Protein AF-A0A077ZVX1-F1 (afdb_monomer_lite)

Sequence (346 aa):
MSKKEQGSKKNIQLDLNNSTVSNGNQQQNANTSNIMPNLSNFSDQKTSPTLNGSQPKTVKNSQDQIQQIYNLKMNVVSPKNNTTRSNSSFKSSATNNLMPTNINTSGIDSPTSLLQAQMIRQTVEREEKLIQNRVQMLQNEERKLMKKIQETRQKAEKMLEIKALNEQEYIERMQQRMKREQELEMEREKFNQLKNQSMQIKQVRTQSLFNQKRNDYLEIKSQREQIRKDSMDIQNLKTQINQEKRDRVQKSLHEARKKIEDIHMQKESERKEFYQFRLEKNTQVIQEKSERIRKMEELENQLLSRLKNSQTAQNEAIEKLKNSFSQTQQKIKDRVQQLQDIKKPH

pLDDT: mean 70.8, std 21.49, range [33.44, 98.38]

Radius of gyration: 95.66 Å; chains: 1; bounding box: 166×85×306 Å

Secondary structure (DSSP, 8-state):
-------------------------------------------------------------HHHHHHHHHHTS-------------------------------------TTHHHHHHHHHHHHHHHHHHHHHHHHHHHHHHHHHHHHHHHHHHHHHHHHHHHHHHHHHHHHHHHHHHHHHHHHHHHHHHHHHHHHHHHHHHHHHHHHHHHHHHHHHHHHHHHHHHHHHHHHHHHHHHHHHHHHHHHHHHHHHHHHHHHHHHHHHHHHHHHHHHHHHHHHHHHHHHHHHHHHHHHHHHHHHHHHHHHHHHHHHHHHHHHHHHHHHHHHHHHHHHHHHHSSSS----

Structure (mmCIF, N/CA/C/O backbone):
data_AF-A0A077ZVX1-F1
#
_entry.id   AF-A0A077ZVX1-F1
#
loop_
_atom_site.group_PDB
_atom_site.id
_atom_site.type_symbol
_atom_site.label_atom_id
_atom_site.label_alt_id
_atom_site.label_comp_id
_atom_site.label_asym_id
_atom_site.label_entity_id
_atom_site.label_seq_id
_atom_site.pdbx_PDB_ins_code
_atom_site.Cartn_x
_atom_site.Cartn_y
_atom_site.Cartn_z
_atom_site.occupancy
_atom_site.B_iso_or_equiv
_atom_site.auth_seq_id
_atom_site.auth_comp_id
_atom_site.auth_asym_id
_atom_site.auth_atom_id
_atom_site.pdbx_PDB_model_num
ATOM 1 N N . MET A 1 1 ? -48.570 -45.722 -24.624 1.00 45.97 1 MET A N 1
ATOM 2 C CA . MET A 1 1 ? -47.998 -47.090 -24.589 1.00 45.97 1 MET A CA 1
ATOM 3 C C . MET A 1 1 ? -46.537 -46.944 -25.006 1.00 45.97 1 MET A C 1
ATOM 5 O O . MET A 1 1 ? -46.330 -46.349 -26.043 1.00 45.97 1 MET A O 1
ATOM 9 N N . SER A 1 2 ? -45.482 -47.285 -24.267 1.00 45.38 2 SER A N 1
ATOM 10 C CA . SER A 1 2 ? -45.274 -48.316 -23.251 1.00 45.38 2 SER A CA 1
ATOM 11 C C . SER A 1 2 ? -44.199 -47.875 -22.235 1.00 45.38 2 SER A C 1
ATOM 13 O O . SER A 1 2 ? -43.341 -47.055 -22.546 1.00 45.38 2 SER A O 1
ATOM 15 N N . LYS A 1 3 ? -44.291 -48.423 -21.019 1.00 56.41 3 LYS A N 1
ATOM 16 C CA . LYS A 1 3 ? -43.393 -48.261 -19.861 1.00 56.41 3 LYS A CA 1
ATOM 17 C C . LYS A 1 3 ? -42.209 -49.244 -19.930 1.00 56.41 3 LYS A C 1
ATOM 19 O O . LYS A 1 3 ? -42.401 -50.334 -20.463 1.00 56.41 3 LYS A O 1
ATOM 24 N N . LYS A 1 4 ? -41.086 -48.910 -19.268 1.00 53.84 4 LYS A N 1
ATOM 25 C CA . LYS A 1 4 ? -40.256 -49.740 -18.339 1.00 53.84 4 LYS A CA 1
ATOM 26 C C . LYS A 1 4 ? -38.867 -49.077 -18.195 1.00 53.84 4 LYS A C 1
ATOM 28 O O . LYS A 1 4 ? -38.231 -48.853 -19.211 1.00 53.84 4 LYS A O 1
ATOM 33 N N . GLU A 1 5 ? -38.422 -48.515 -17.068 1.00 55.06 5 GLU A N 1
ATOM 34 C CA . GLU A 1 5 ? -38.226 -49.006 -15.685 1.00 55.06 5 GLU A CA 1
ATOM 35 C C . GLU A 1 5 ? -36.888 -49.762 -15.477 1.00 55.06 5 GLU A C 1
ATOM 37 O O . GLU A 1 5 ? -36.568 -50.667 -16.241 1.00 55.06 5 GLU A O 1
ATOM 42 N N . GLN A 1 6 ? -36.205 -49.408 -14.367 1.00 49.41 6 GLN A N 1
ATOM 43 C CA . GLN A 1 6 ? -35.069 -50.064 -13.668 1.00 49.41 6 GLN A CA 1
ATOM 44 C C . GLN A 1 6 ? -33.659 -49.770 -14.240 1.00 49.41 6 GLN A C 1
ATOM 46 O O . GLN A 1 6 ? -33.429 -49.917 -15.427 1.00 49.41 6 GLN A O 1
ATOM 51 N N . GLY A 1 7 ? -32.628 -49.316 -13.513 1.00 47.91 7 GLY A N 1
ATOM 52 C CA . GLY A 1 7 ? -32.334 -49.257 -12.078 1.00 47.91 7 GLY A CA 1
ATOM 53 C C . GLY A 1 7 ? -31.060 -50.068 -11.786 1.00 47.91 7 GLY A C 1
ATOM 54 O O . GLY A 1 7 ? -31.130 -51.287 -11.847 1.00 47.91 7 GLY A O 1
ATOM 55 N N . SER A 1 8 ? -29.908 -49.452 -11.461 1.00 52.72 8 SER A N 1
ATOM 56 C CA . SER A 1 8 ? -28.799 -50.183 -10.807 1.00 52.72 8 SER A CA 1
ATOM 57 C C . SER A 1 8 ? -27.724 -49.293 -10.150 1.00 52.72 8 SER A C 1
ATOM 59 O O . SER A 1 8 ? -26.929 -48.640 -10.814 1.00 52.72 8 SER A O 1
ATOM 61 N N . LYS A 1 9 ? -27.752 -49.324 -8.811 1.00 58.72 9 LYS A N 1
ATOM 62 C CA . LYS A 1 9 ? -26.653 -49.492 -7.835 1.00 58.72 9 LYS A CA 1
ATOM 63 C C . LYS A 1 9 ? -25.446 -48.530 -7.813 1.00 58.72 9 LYS A C 1
ATOM 65 O O . LYS A 1 9 ? -24.520 -48.592 -8.610 1.00 58.72 9 LYS A O 1
ATOM 70 N N . LYS A 1 10 ? -25.439 -47.762 -6.714 1.00 51.50 10 LYS A N 1
ATOM 71 C CA . LYS A 1 10 ? -24.295 -47.166 -6.006 1.00 51.50 10 LYS A CA 1
ATOM 72 C C . LYS A 1 10 ? -23.198 -48.204 -5.730 1.00 51.50 10 LYS A C 1
ATOM 74 O O . LYS A 1 10 ? -23.519 -49.293 -5.260 1.00 51.50 10 LYS A O 1
ATOM 79 N N . ASN A 1 11 ? -21.935 -47.806 -5.877 1.00 53.41 11 ASN A N 1
ATOM 80 C CA . ASN A 1 11 ? -20.818 -48.443 -5.186 1.00 53.41 11 ASN A CA 1
ATOM 81 C C . ASN A 1 11 ? -19.995 -47.354 -4.482 1.00 53.41 11 ASN A C 1
ATOM 83 O O . ASN A 1 11 ? -19.431 -46.473 -5.127 1.00 53.41 11 ASN A O 1
ATOM 87 N N . ILE A 1 12 ? -20.035 -47.373 -3.151 1.00 47.91 12 ILE A N 1
ATOM 88 C CA . ILE A 1 12 ? -19.257 -46.530 -2.241 1.00 47.91 12 ILE A CA 1
ATOM 89 C C . ILE A 1 12 ? -18.171 -47.453 -1.704 1.00 47.91 12 ILE A C 1
ATOM 91 O O . ILE A 1 12 ? -18.499 -48.424 -1.027 1.00 47.91 12 ILE A O 1
ATOM 95 N N . GLN A 1 13 ? -16.909 -47.158 -2.002 1.00 54.88 13 GLN A N 1
ATOM 96 C CA . GLN A 1 13 ? -15.777 -47.844 -1.393 1.00 54.88 13 GLN A CA 1
ATOM 97 C C . GLN A 1 13 ? -15.036 -46.841 -0.509 1.00 54.88 13 GLN A C 1
ATOM 99 O O . GLN A 1 13 ? -14.449 -45.872 -0.984 1.00 54.88 13 GLN A O 1
ATOM 104 N N . LEU A 1 14 ? -15.199 -47.047 0.797 1.00 47.88 14 LEU A N 1
ATOM 105 C CA . LEU A 1 14 ? -14.480 -46.391 1.878 1.00 47.88 14 LEU A CA 1
ATOM 106 C C . LEU A 1 14 ? -13.256 -47.252 2.184 1.00 47.88 14 LEU A C 1
ATOM 108 O O . LEU A 1 14 ? -13.424 -48.347 2.716 1.00 47.88 14 LEU A O 1
ATOM 112 N N . ASP A 1 15 ? -12.058 -46.750 1.902 1.00 52.75 15 ASP A N 1
ATOM 113 C CA . ASP A 1 15 ? -10.827 -47.330 2.437 1.00 52.75 15 ASP A CA 1
ATOM 114 C C . ASP A 1 15 ? -10.407 -46.545 3.683 1.00 52.75 15 ASP A C 1
ATOM 116 O O . ASP A 1 15 ? -9.868 -45.439 3.628 1.00 52.75 15 ASP A O 1
ATOM 120 N N . LEU A 1 16 ? -10.714 -47.146 4.832 1.00 51.25 16 LEU A N 1
ATOM 121 C CA . LEU A 1 16 ? -10.135 -46.854 6.135 1.00 51.25 16 LEU A CA 1
ATOM 122 C C . LEU A 1 16 ? -8.926 -47.774 6.314 1.00 51.25 16 LEU A C 1
ATOM 124 O O . LEU A 1 16 ? -9.106 -48.979 6.452 1.00 51.25 16 LEU A O 1
ATOM 128 N N . ASN A 1 17 ? -7.718 -47.215 6.384 1.00 54.50 17 ASN A N 1
ATOM 129 C CA . ASN A 1 17 ? -6.561 -47.918 6.933 1.00 54.50 17 ASN A CA 1
ATOM 130 C C . ASN A 1 17 ? -5.925 -47.091 8.054 1.00 54.50 17 ASN A C 1
ATOM 132 O O . ASN A 1 17 ? -5.208 -46.119 7.831 1.00 54.50 17 ASN A O 1
ATOM 136 N N . ASN A 1 18 ? -6.223 -47.529 9.277 1.00 45.66 18 ASN A N 1
ATOM 137 C CA . ASN A 1 18 ? -5.421 -47.323 10.476 1.00 45.66 18 ASN A CA 1
ATOM 138 C C . ASN A 1 18 ? -4.105 -48.108 10.343 1.00 45.66 18 ASN A C 1
ATOM 140 O O . ASN A 1 18 ? -4.145 -49.275 9.955 1.00 45.66 18 ASN A O 1
ATOM 144 N N . SER A 1 19 ? -2.981 -47.556 10.812 1.00 40.19 19 SER A N 1
ATOM 145 C CA . SER A 1 19 ? -2.325 -48.018 12.055 1.00 40.19 19 SER A CA 1
ATOM 146 C C . SER A 1 19 ? -0.894 -47.478 12.232 1.00 40.19 19 SER A C 1
ATOM 148 O O . SER A 1 19 ? -0.085 -47.468 11.311 1.00 40.19 19 SER A O 1
ATOM 150 N N . THR A 1 20 ? -0.600 -47.176 13.505 1.00 45.72 20 THR A N 1
ATOM 151 C CA . THR A 1 20 ? 0.678 -47.352 14.236 1.00 45.72 20 THR A CA 1
ATOM 152 C C . THR A 1 20 ? 1.880 -46.429 13.984 1.00 45.72 20 THR A C 1
ATOM 154 O O . THR A 1 20 ? 2.755 -46.691 13.171 1.00 45.72 20 THR A O 1
ATOM 157 N N . VAL A 1 21 ? 1.947 -45.383 14.818 1.00 49.34 21 VAL A N 1
ATOM 158 C CA . VAL A 1 21 ? 2.922 -45.174 15.920 1.00 49.34 21 VAL A CA 1
ATOM 159 C C . VAL A 1 21 ? 4.267 -45.921 15.838 1.00 49.34 21 VAL A C 1
ATOM 161 O O . VAL A 1 21 ? 4.308 -47.138 15.987 1.00 49.34 21 VAL A O 1
ATOM 164 N N . SER A 1 22 ? 5.371 -45.160 15.840 1.00 48.34 22 SER A N 1
ATOM 165 C CA . SER A 1 22 ? 6.568 -45.487 16.631 1.00 48.34 22 SER A CA 1
ATOM 166 C C . SER A 1 22 ? 7.352 -44.230 17.026 1.00 48.34 22 SER A C 1
ATOM 168 O O . SER A 1 22 ? 7.588 -43.334 16.220 1.00 48.34 22 SER A O 1
ATOM 170 N N . ASN A 1 23 ? 7.743 -44.229 18.300 1.00 43.25 23 ASN A N 1
ATOM 171 C CA . ASN A 1 23 ? 8.579 -43.291 19.044 1.00 43.25 23 ASN A CA 1
ATOM 172 C C . ASN A 1 23 ? 9.993 -43.091 18.472 1.00 43.25 23 ASN A C 1
ATOM 174 O O . ASN A 1 23 ? 10.579 -44.014 17.912 1.00 43.25 23 ASN A O 1
ATOM 178 N N . GLY A 1 24 ? 10.586 -41.932 18.788 1.00 37.12 24 GLY A N 1
ATOM 179 C CA . GLY A 1 24 ? 12.026 -41.682 18.680 1.00 37.12 24 GLY A CA 1
ATOM 180 C C . GLY A 1 24 ? 12.437 -40.289 19.170 1.00 37.12 24 GLY A C 1
ATOM 181 O O . GLY A 1 24 ? 12.393 -39.330 18.412 1.00 37.12 24 GLY A O 1
ATOM 182 N N . ASN A 1 25 ? 12.813 -40.200 20.448 1.00 41.44 25 ASN A N 1
ATOM 183 C CA . ASN A 1 25 ? 13.348 -39.033 21.167 1.00 41.44 25 ASN A CA 1
ATOM 184 C C . ASN A 1 25 ? 14.644 -38.443 20.574 1.00 41.44 25 ASN A C 1
ATOM 186 O O . ASN A 1 25 ? 15.485 -39.208 20.114 1.00 41.44 25 ASN A O 1
ATOM 190 N N . GLN A 1 26 ? 14.848 -37.130 20.783 1.00 45.47 26 GLN A N 1
ATOM 191 C CA . GLN A 1 26 ? 16.034 -36.434 21.359 1.00 45.47 26 GLN A CA 1
ATOM 192 C C . GLN A 1 26 ? 16.090 -34.991 20.802 1.00 45.47 26 GLN A C 1
ATOM 194 O O . GLN A 1 26 ? 16.158 -34.802 19.599 1.00 45.47 26 GLN A O 1
ATOM 199 N N . GLN A 1 27 ? 15.794 -33.939 21.575 1.00 43.00 27 GLN A N 1
ATOM 200 C CA . GLN A 1 27 ? 16.537 -33.282 22.671 1.00 43.00 27 GLN A CA 1
ATOM 201 C C . GLN A 1 27 ? 17.298 -32.015 22.213 1.00 43.00 27 GLN A C 1
ATOM 203 O O . GLN A 1 27 ? 18.164 -32.099 21.355 1.00 43.00 27 GLN A O 1
ATOM 208 N N . GLN A 1 28 ? 17.021 -30.909 22.934 1.00 41.44 28 GLN A N 1
ATOM 209 C CA . GLN A 1 28 ? 17.853 -29.702 23.168 1.00 41.44 28 GLN A CA 1
ATOM 210 C C . GLN A 1 28 ? 17.950 -28.699 21.991 1.00 41.44 28 GLN A C 1
ATOM 212 O O . GLN A 1 28 ? 18.020 -29.101 20.844 1.00 41.44 28 GLN A O 1
ATOM 217 N N . ASN A 1 29 ? 17.957 -27.366 22.129 1.00 41.16 29 ASN A N 1
ATOM 218 C CA . ASN A 1 29 ? 18.127 -26.418 23.241 1.00 41.16 29 ASN A CA 1
ATOM 219 C C . ASN A 1 29 ? 17.602 -25.039 22.743 1.00 41.16 29 ASN A C 1
ATOM 221 O O . ASN A 1 29 ? 17.830 -24.688 21.592 1.00 41.16 29 ASN A O 1
ATOM 225 N N . ALA A 1 30 ? 16.759 -24.325 23.496 1.00 40.50 30 ALA A N 1
ATOM 226 C CA . ALA A 1 30 ? 17.098 -23.186 24.369 1.00 40.50 30 ALA A CA 1
ATOM 227 C C . ALA A 1 30 ? 16.765 -21.785 23.793 1.00 40.50 30 ALA A C 1
ATOM 229 O O . ALA A 1 30 ? 17.316 -21.348 22.792 1.00 40.50 30 ALA A O 1
ATOM 230 N N . ASN A 1 31 ? 15.911 -21.083 24.551 1.00 42.78 31 ASN A N 1
ATOM 231 C CA . ASN A 1 31 ? 15.961 -19.661 24.913 1.00 42.78 31 ASN A CA 1
ATOM 232 C C . ASN A 1 31 ? 16.044 -18.579 23.819 1.00 42.78 31 ASN A C 1
ATOM 234 O O . ASN A 1 31 ? 17.094 -18.331 23.241 1.00 42.78 31 ASN A O 1
ATOM 238 N N . THR A 1 32 ? 15.022 -17.718 23.766 1.00 44.94 32 THR A N 1
ATOM 239 C CA . THR A 1 32 ? 15.177 -16.348 24.295 1.00 44.94 32 THR A CA 1
ATOM 240 C C . THR A 1 32 ? 13.833 -15.672 24.568 1.00 44.94 32 THR A C 1
ATOM 242 O O . THR A 1 32 ? 12.813 -15.913 23.932 1.00 44.94 32 THR A O 1
ATOM 245 N N . SER A 1 33 ? 13.884 -14.881 25.628 1.00 44.94 33 SER A N 1
ATOM 246 C CA . SER A 1 33 ? 12.847 -14.316 26.475 1.00 44.94 33 SER A CA 1
ATOM 247 C C . SER A 1 33 ? 12.093 -13.118 25.902 1.00 44.94 33 SER A C 1
ATOM 249 O O . SER A 1 33 ? 12.679 -12.203 25.327 1.00 44.94 33 SER A O 1
ATOM 251 N N . ASN A 1 34 ? 10.807 -13.079 26.253 1.00 49.88 34 ASN A N 1
ATOM 252 C CA . ASN A 1 34 ? 10.015 -11.876 26.501 1.00 49.88 34 ASN A CA 1
ATOM 253 C C . ASN A 1 34 ? 10.798 -10.816 27.289 1.00 49.88 34 ASN A C 1
ATOM 255 O O . ASN A 1 34 ? 11.175 -11.095 28.425 1.00 49.88 34 ASN A O 1
ATOM 259 N N . ILE A 1 35 ? 10.907 -9.593 26.764 1.00 45.47 35 ILE A N 1
ATOM 260 C CA . ILE A 1 35 ? 11.018 -8.369 27.573 1.00 45.47 35 ILE A CA 1
ATOM 261 C C . ILE A 1 35 ? 10.239 -7.253 26.862 1.00 45.47 35 ILE A C 1
ATOM 263 O O . ILE A 1 35 ? 10.686 -6.696 25.863 1.00 45.47 35 ILE A O 1
ATOM 267 N N . MET A 1 36 ? 9.059 -6.927 27.395 1.00 47.31 36 MET A N 1
ATOM 268 C CA . MET A 1 36 ? 8.507 -5.573 27.303 1.00 47.31 36 MET A CA 1
ATOM 269 C C . MET A 1 36 ? 9.277 -4.662 28.263 1.00 47.31 36 MET A C 1
ATOM 271 O O . MET A 1 36 ? 9.628 -5.105 29.358 1.00 47.31 36 MET A O 1
ATOM 275 N N . PRO A 1 37 ? 9.380 -3.366 27.944 1.00 58.06 37 PRO A N 1
ATOM 276 C CA . PRO A 1 37 ? 9.208 -2.373 28.989 1.00 58.06 37 PRO A CA 1
ATOM 277 C C . PRO A 1 37 ? 8.150 -1.331 28.629 1.00 58.06 37 PRO A C 1
ATOM 279 O O . PRO A 1 37 ? 8.025 -0.850 27.503 1.00 58.06 37 PRO A O 1
ATOM 282 N N . ASN A 1 38 ? 7.388 -1.017 29.666 1.00 47.31 38 ASN A N 1
ATOM 283 C CA . ASN A 1 38 ? 6.418 0.053 29.780 1.00 47.31 38 ASN A CA 1
ATOM 284 C C . ASN A 1 38 ? 7.084 1.265 30.472 1.00 47.31 38 ASN A C 1
ATOM 286 O O . ASN A 1 38 ? 8.057 1.090 31.201 1.00 47.31 38 ASN A O 1
ATOM 290 N N . LEU A 1 39 ? 6.445 2.431 30.320 1.00 40.16 39 LEU A N 1
ATOM 291 C CA . LEU A 1 39 ? 6.492 3.641 31.160 1.00 40.16 39 LEU A CA 1
ATOM 292 C C . LEU A 1 39 ? 7.608 4.698 30.976 1.00 40.16 39 LEU A C 1
ATOM 294 O O . LEU A 1 39 ? 8.702 4.618 31.514 1.00 40.16 39 LEU A O 1
ATOM 298 N N . SER A 1 40 ? 7.162 5.783 30.326 1.00 48.97 40 SER A N 1
ATOM 299 C CA . SER A 1 40 ? 7.018 7.161 30.846 1.00 48.97 40 SER A CA 1
ATOM 300 C C . SER A 1 40 ? 8.225 8.057 31.153 1.00 48.97 40 SER A C 1
ATOM 302 O O . SER A 1 40 ? 9.083 7.731 31.962 1.00 48.97 40 SER A O 1
ATOM 304 N N . ASN A 1 41 ? 8.050 9.295 30.665 1.00 43.06 41 ASN A N 1
ATOM 305 C CA . ASN A 1 41 ? 8.564 10.585 31.133 1.00 43.06 41 ASN A CA 1
ATOM 306 C C . ASN A 1 41 ? 10.056 10.862 30.944 1.00 43.06 41 ASN A C 1
ATOM 308 O O . ASN A 1 41 ? 10.862 10.391 31.727 1.00 43.06 41 ASN A O 1
ATOM 312 N N . PHE A 1 42 ? 10.383 11.777 30.021 1.00 44.12 42 PHE A N 1
ATOM 313 C CA . PHE A 1 42 ? 11.223 12.939 30.339 1.00 44.12 42 PHE A CA 1
ATOM 314 C C . PHE A 1 42 ? 11.035 14.072 29.302 1.00 44.12 42 PHE A C 1
ATOM 316 O O . PHE A 1 42 ? 11.101 13.861 28.095 1.00 44.12 42 PHE A O 1
ATOM 323 N N . SER A 1 43 ? 10.707 15.235 29.865 1.00 41.47 43 SER A N 1
ATOM 324 C CA . SER A 1 43 ? 10.726 16.645 29.440 1.00 41.47 43 SER A CA 1
ATOM 325 C C . SER A 1 43 ? 11.207 17.100 28.050 1.00 41.47 43 SER A C 1
ATOM 327 O O . SER A 1 43 ? 12.257 16.699 27.561 1.00 41.47 43 SER A O 1
ATOM 329 N N . ASP A 1 44 ? 10.487 18.116 27.561 1.00 43.69 44 ASP A N 1
ATOM 330 C CA . ASP A 1 44 ? 10.972 19.377 26.980 1.00 43.69 44 ASP A CA 1
ATOM 331 C C . ASP A 1 44 ? 12.279 19.368 26.176 1.00 43.69 44 ASP A C 1
ATOM 333 O O . ASP A 1 44 ? 13.372 19.447 26.731 1.00 43.69 44 ASP A O 1
ATOM 337 N N . GLN A 1 45 ? 12.145 19.526 24.858 1.00 43.50 45 GLN A N 1
ATOM 338 C CA . GLN A 1 45 ? 12.778 20.654 24.176 1.00 43.50 45 GLN A CA 1
ATOM 339 C C . GLN A 1 45 ? 12.078 20.956 22.847 1.00 43.50 45 GLN A C 1
ATOM 341 O O . GLN A 1 45 ? 12.016 20.150 21.922 1.00 43.50 45 GLN A O 1
ATOM 346 N N . LYS A 1 46 ? 11.532 22.171 22.788 1.00 48.53 46 LYS A N 1
ATOM 347 C CA . LYS A 1 46 ? 11.098 22.858 21.577 1.00 48.53 46 LYS A CA 1
ATOM 348 C C . LYS A 1 46 ? 12.297 23.055 20.649 1.00 48.53 46 LYS A C 1
ATOM 350 O O . LYS A 1 46 ? 13.128 23.905 20.942 1.00 48.53 46 LYS A O 1
ATOM 355 N N . THR A 1 47 ? 12.303 22.403 19.494 1.00 45.28 47 THR A N 1
ATOM 356 C CA . THR A 1 47 ? 12.892 22.951 18.263 1.00 45.28 47 THR A CA 1
ATOM 357 C C . THR A 1 47 ? 12.127 22.416 17.056 1.00 45.28 47 THR A C 1
ATOM 359 O O . THR A 1 47 ? 12.294 21.289 16.602 1.00 45.28 47 THR A O 1
ATOM 362 N N . SER A 1 48 ? 11.247 23.260 16.529 1.00 46.97 48 SER A N 1
ATOM 363 C CA . SER A 1 48 ? 10.701 23.121 15.183 1.00 46.97 48 SER A CA 1
ATOM 364 C C . SER A 1 48 ? 11.844 23.241 14.167 1.00 46.97 48 SER A C 1
ATOM 366 O O . SER A 1 48 ? 12.688 24.129 14.304 1.00 46.97 48 SER A O 1
ATOM 368 N N . PRO A 1 49 ? 11.820 22.447 13.088 1.00 47.84 49 PRO A N 1
ATOM 369 C CA . PRO A 1 49 ? 11.643 23.109 11.806 1.00 47.84 49 PRO A CA 1
ATOM 370 C C . PRO A 1 49 ? 10.532 22.456 10.989 1.00 47.84 49 PRO A C 1
ATOM 372 O O . PRO A 1 49 ? 10.492 21.255 10.730 1.00 47.84 49 PRO A O 1
ATOM 375 N N . THR A 1 50 ? 9.618 23.320 10.577 1.00 40.78 50 THR A N 1
ATOM 376 C CA . THR A 1 50 ? 8.518 23.095 9.655 1.00 40.78 50 THR A CA 1
ATOM 377 C C . THR A 1 50 ? 9.049 22.570 8.317 1.00 40.78 50 THR A C 1
ATOM 379 O O . THR A 1 50 ? 9.581 23.327 7.509 1.00 40.78 50 THR A O 1
ATOM 382 N N . LEU A 1 51 ? 8.887 21.271 8.065 1.00 43.38 51 LEU A N 1
ATOM 383 C CA . LEU A 1 51 ? 9.060 20.660 6.747 1.00 43.38 51 LEU A CA 1
ATOM 384 C C . LEU A 1 51 ? 7.796 20.942 5.926 1.00 43.38 51 LEU A C 1
ATOM 386 O O . LEU A 1 51 ? 6.834 20.180 5.931 1.00 43.38 51 LEU A O 1
ATOM 390 N N . ASN A 1 52 ? 7.802 22.098 5.264 1.00 39.66 52 ASN A N 1
ATOM 391 C CA . ASN A 1 52 ? 6.782 22.528 4.319 1.00 39.66 52 ASN A CA 1
ATOM 392 C C . ASN A 1 52 ? 7.381 22.550 2.906 1.00 39.66 52 ASN A C 1
ATOM 394 O O . ASN A 1 52 ? 8.370 23.234 2.659 1.00 39.66 52 ASN A O 1
ATOM 398 N N . GLY A 1 53 ? 6.725 21.858 1.972 1.00 37.00 53 GLY A N 1
ATOM 399 C CA . GLY A 1 53 ? 6.745 22.237 0.558 1.00 37.00 53 GLY A CA 1
ATOM 400 C C . GLY A 1 53 ? 7.717 21.500 -0.364 1.00 37.00 53 GLY A C 1
ATOM 401 O O . GLY A 1 53 ? 8.512 22.136 -1.051 1.00 37.00 53 GLY A O 1
ATOM 402 N N . SER A 1 54 ? 7.588 20.179 -0.506 1.00 39.00 54 SER A N 1
ATOM 403 C CA . SER A 1 54 ? 8.032 19.513 -1.740 1.00 39.00 54 SER A CA 1
ATOM 404 C C . SER A 1 54 ? 7.029 19.810 -2.859 1.00 39.00 54 SER A C 1
ATOM 406 O O . SER A 1 54 ? 6.051 19.096 -3.061 1.00 39.00 54 SER A O 1
ATOM 408 N N . GLN A 1 55 ? 7.266 20.924 -3.549 1.00 45.53 55 GLN A N 1
ATOM 409 C CA . GLN A 1 55 ? 6.617 21.294 -4.804 1.00 45.53 55 GLN A CA 1
ATOM 410 C C . GLN A 1 55 ? 6.810 20.182 -5.857 1.00 45.53 55 GLN A C 1
ATOM 412 O O . GLN A 1 55 ? 7.906 19.617 -5.952 1.00 45.53 55 GLN A O 1
ATOM 417 N N . PRO A 1 56 ? 5.797 19.878 -6.686 1.00 45.09 56 PRO A N 1
ATOM 418 C CA . PRO A 1 56 ? 5.975 19.000 -7.831 1.00 45.09 56 PRO A CA 1
ATOM 419 C C . PRO A 1 56 ? 6.940 19.667 -8.815 1.00 45.09 56 PRO A C 1
ATOM 421 O O . PRO A 1 56 ? 6.702 20.781 -9.286 1.00 45.09 56 PRO A O 1
ATOM 424 N N . LYS A 1 57 ? 8.041 18.980 -9.141 1.00 43.97 57 LYS A N 1
ATOM 425 C CA . LYS A 1 57 ? 8.881 19.348 -10.282 1.00 43.97 57 LYS A CA 1
ATOM 426 C C . LYS A 1 57 ? 8.008 19.272 -11.528 1.00 43.97 57 LYS A C 1
ATOM 428 O O . LYS A 1 57 ? 7.682 18.194 -12.016 1.00 43.97 57 LYS A O 1
ATOM 433 N N . THR A 1 58 ? 7.607 20.440 -12.007 1.00 42.97 58 THR A N 1
ATOM 434 C CA . THR A 1 58 ? 7.042 20.625 -13.332 1.00 42.97 58 THR A CA 1
ATOM 435 C C . THR A 1 58 ? 8.046 20.084 -14.342 1.00 42.97 58 THR A C 1
ATOM 437 O O . THR A 1 58 ? 9.202 20.506 -14.396 1.00 42.97 58 THR A O 1
ATOM 440 N N . VAL A 1 59 ? 7.599 19.096 -15.113 1.00 50.50 59 VAL A N 1
ATOM 441 C CA . VAL A 1 59 ? 8.277 18.594 -16.305 1.00 50.50 59 VAL A CA 1
ATOM 442 C C . VAL A 1 59 ? 8.286 19.744 -17.309 1.00 50.50 59 VAL A C 1
ATOM 444 O O . VAL A 1 59 ? 7.352 19.924 -18.085 1.00 50.50 59 VAL A O 1
ATOM 447 N N . LYS A 1 60 ? 9.312 20.594 -17.231 1.00 47.53 60 LYS A N 1
ATOM 448 C CA . LYS A 1 60 ? 9.591 21.590 -18.257 1.00 47.53 60 LYS A CA 1
ATOM 449 C C . LYS A 1 60 ? 10.226 20.881 -19.449 1.00 47.53 60 LYS A C 1
ATOM 451 O O . LYS A 1 60 ? 11.353 20.406 -19.373 1.00 47.53 60 LYS A O 1
ATOM 456 N N . ASN A 1 61 ? 9.443 20.839 -20.521 1.00 47.91 61 ASN A N 1
ATOM 457 C CA . ASN A 1 61 ? 9.860 20.961 -21.911 1.00 47.91 61 ASN A CA 1
ATOM 458 C C . ASN A 1 61 ? 11.032 20.095 -22.383 1.00 47.91 61 ASN A C 1
ATOM 460 O O . ASN A 1 61 ? 12.141 20.560 -22.629 1.00 47.91 61 ASN A O 1
ATOM 464 N N . SER A 1 62 ? 10.694 18.866 -22.757 1.00 47.84 62 SER A N 1
ATOM 465 C CA . SER A 1 62 ? 11.408 18.096 -23.780 1.00 47.84 62 SER A CA 1
ATOM 466 C C . SER A 1 62 ? 11.373 18.740 -25.184 1.00 47.84 62 SER A C 1
ATOM 468 O O . SER A 1 62 ? 12.005 18.221 -26.100 1.00 47.84 62 SER A O 1
ATOM 470 N N . GLN A 1 63 ? 10.714 19.894 -25.373 1.00 53.12 63 GLN A N 1
ATOM 471 C CA . GLN A 1 63 ? 10.844 20.706 -26.593 1.00 53.12 63 GLN A CA 1
ATOM 472 C C . GLN A 1 63 ? 12.111 21.579 -26.627 1.00 53.12 63 GLN A C 1
ATOM 474 O O . GLN A 1 63 ? 12.616 21.839 -27.720 1.00 53.12 63 GLN A O 1
ATOM 479 N N . ASP A 1 64 ? 12.698 21.944 -25.480 1.00 50.25 64 ASP A N 1
ATOM 480 C CA . ASP A 1 64 ? 13.910 22.784 -25.463 1.00 50.25 64 ASP A CA 1
ATOM 481 C C . ASP A 1 64 ? 15.188 21.979 -25.765 1.00 50.25 64 ASP A C 1
ATOM 483 O O . ASP A 1 64 ? 16.160 22.517 -26.296 1.00 50.25 64 ASP A O 1
ATOM 487 N N . GLN A 1 65 ? 15.179 20.657 -25.547 1.00 51.28 65 GLN A N 1
ATOM 488 C CA . GLN A 1 65 ? 16.282 19.781 -25.974 1.00 51.28 65 GLN A CA 1
ATOM 489 C C . GLN A 1 65 ? 16.257 19.468 -27.478 1.00 51.28 65 GLN A C 1
ATOM 491 O O . GLN A 1 65 ? 17.310 19.238 -28.072 1.00 51.28 65 GLN A O 1
ATOM 496 N N . ILE A 1 66 ? 15.093 19.531 -28.134 1.00 51.03 66 ILE A N 1
ATOM 497 C CA . ILE A 1 66 ? 15.006 19.332 -29.590 1.00 51.03 66 ILE A CA 1
ATOM 498 C C . ILE A 1 66 ? 15.506 20.578 -30.342 1.00 51.03 66 ILE A C 1
ATOM 500 O O . ILE A 1 66 ? 16.153 20.440 -31.381 1.00 51.03 66 ILE A O 1
ATOM 504 N N . GLN A 1 67 ? 15.336 21.785 -29.786 1.00 49.53 67 GLN A N 1
ATOM 505 C CA . GLN A 1 67 ? 15.951 22.991 -30.359 1.00 49.53 67 GLN A CA 1
ATOM 506 C C . GLN A 1 67 ? 17.472 23.063 -30.134 1.00 49.53 67 GLN A C 1
ATOM 508 O O . GLN A 1 67 ? 18.187 23.613 -30.971 1.00 49.53 67 GLN A O 1
ATOM 513 N N . GLN A 1 68 ? 18.010 22.438 -29.080 1.00 49.91 68 GLN A N 1
ATOM 514 C CA . GLN A 1 68 ? 19.466 22.337 -28.900 1.00 49.91 68 GLN A CA 1
ATOM 515 C C . GLN A 1 68 ? 20.124 21.344 -29.873 1.00 49.91 68 GLN A C 1
ATOM 517 O O . GLN A 1 68 ? 21.245 21.588 -30.317 1.00 49.91 68 GLN A O 1
ATOM 522 N N . ILE A 1 69 ? 19.422 20.290 -30.307 1.00 49.34 69 ILE A N 1
ATOM 523 C CA . ILE A 1 69 ? 19.927 19.388 -31.361 1.00 49.34 69 ILE A CA 1
ATOM 524 C C . ILE A 1 69 ? 19.893 20.064 -32.742 1.00 49.34 69 ILE A C 1
ATOM 526 O O . ILE A 1 69 ? 20.792 19.837 -33.554 1.00 49.34 69 ILE A O 1
ATOM 530 N N . TYR A 1 70 ? 18.924 20.949 -33.002 1.00 46.25 70 TYR A N 1
ATOM 531 C CA . TYR A 1 70 ? 18.891 21.714 -34.255 1.00 46.25 70 TYR A CA 1
ATOM 532 C C . TYR A 1 70 ? 19.943 22.837 -34.316 1.00 46.25 70 TYR A C 1
ATOM 534 O O . TYR A 1 70 ? 20.405 23.171 -35.406 1.00 46.25 70 TYR A O 1
ATOM 542 N N . ASN A 1 71 ? 20.414 23.340 -33.169 1.00 47.78 71 ASN A N 1
ATOM 543 C CA . ASN A 1 71 ? 21.477 24.351 -33.113 1.00 47.78 71 ASN A CA 1
ATOM 544 C C . ASN A 1 71 ? 22.909 23.776 -33.087 1.00 47.78 71 ASN A C 1
ATOM 546 O O . ASN A 1 71 ? 23.859 24.524 -33.308 1.00 47.78 71 ASN A O 1
ATOM 550 N N . LEU A 1 72 ? 23.096 22.459 -32.913 1.00 45.53 72 LEU A N 1
ATOM 551 C CA . LEU A 1 72 ? 24.420 21.816 -33.013 1.00 45.53 72 LEU A CA 1
ATOM 552 C C . LEU A 1 72 ? 24.794 21.326 -34.426 1.00 45.53 72 LEU A C 1
ATOM 554 O O . LEU A 1 72 ? 25.906 20.839 -34.624 1.00 45.53 72 LEU A O 1
ATOM 558 N N . LYS A 1 73 ? 23.919 21.487 -35.429 1.00 46.25 73 LYS A N 1
ATOM 559 C CA . LYS A 1 73 ? 24.176 21.067 -36.824 1.00 46.25 73 LYS A CA 1
ATOM 560 C C . LYS A 1 73 ? 24.493 22.199 -37.810 1.00 46.25 73 LYS A C 1
ATOM 562 O O . LYS A 1 73 ? 24.548 21.947 -39.008 1.00 46.25 73 LYS A O 1
ATOM 567 N N . MET A 1 74 ? 24.764 23.412 -37.321 1.00 47.41 74 MET A N 1
ATOM 568 C CA . MET A 1 74 ? 25.193 24.552 -38.152 1.00 47.41 74 MET A CA 1
ATOM 569 C C . MET A 1 74 ? 26.553 25.149 -37.755 1.00 47.41 74 MET A C 1
ATOM 571 O O . MET A 1 74 ? 26.882 26.256 -38.163 1.00 47.41 74 MET A O 1
ATOM 575 N N . ASN A 1 75 ? 27.396 24.396 -37.042 1.00 46.59 75 ASN A N 1
ATOM 576 C CA . ASN A 1 75 ? 28.828 24.699 -36.940 1.00 46.59 75 ASN A CA 1
ATOM 577 C C . ASN A 1 75 ? 29.614 23.873 -37.967 1.00 46.59 75 ASN A C 1
ATOM 579 O O . ASN A 1 75 ? 30.402 22.989 -37.635 1.00 46.59 75 ASN A O 1
ATOM 583 N N . VAL A 1 76 ? 29.387 24.178 -39.247 1.00 45.91 76 VAL A N 1
ATOM 584 C CA . VAL A 1 76 ? 30.348 23.849 -40.303 1.00 45.91 76 VAL A CA 1
ATOM 585 C C . VAL A 1 76 ? 31.487 24.851 -40.169 1.00 45.91 76 VAL A C 1
ATOM 587 O O . VAL A 1 76 ? 31.426 25.982 -40.651 1.00 45.91 76 VAL A O 1
ATOM 590 N N . VAL A 1 77 ? 32.521 24.420 -39.452 1.00 46.03 77 VAL A N 1
ATOM 591 C CA . VAL A 1 77 ? 33.847 25.031 -39.448 1.00 46.03 77 VAL A CA 1
ATOM 592 C C . VAL A 1 77 ? 34.264 25.248 -40.899 1.00 46.03 77 VAL A C 1
ATOM 594 O O . VAL A 1 77 ? 34.493 24.302 -41.648 1.00 46.03 77 VAL A O 1
ATOM 597 N N . SER A 1 78 ? 34.320 26.513 -41.300 1.00 44.00 78 SER A N 1
ATOM 598 C CA . SER A 1 78 ? 34.917 26.939 -42.558 1.00 44.00 78 SER A CA 1
ATOM 599 C C . SER A 1 78 ? 36.439 26.862 -42.423 1.00 44.00 78 SER A C 1
ATOM 601 O O . SER A 1 78 ? 36.993 27.617 -41.620 1.00 44.00 78 SER A O 1
ATOM 603 N N . PRO A 1 79 ? 37.159 26.040 -43.205 1.00 47.81 79 PRO A N 1
ATOM 604 C CA . PRO A 1 79 ? 38.587 26.229 -43.367 1.00 47.81 79 PRO A CA 1
ATOM 605 C C . PRO A 1 79 ? 38.797 27.383 -44.356 1.00 47.81 79 PRO A C 1
ATOM 607 O O . PRO A 1 79 ? 38.841 27.197 -45.570 1.00 47.81 79 PRO A O 1
ATOM 610 N N . LYS A 1 80 ? 38.918 28.609 -43.837 1.00 46.62 80 LYS A N 1
ATOM 611 C CA . LYS A 1 80 ? 39.627 29.674 -44.551 1.00 46.62 80 LYS A CA 1
ATOM 612 C C . LYS A 1 80 ? 41.111 29.418 -44.340 1.00 46.62 80 LYS A C 1
ATOM 614 O O . LYS A 1 80 ? 41.594 29.654 -43.242 1.00 46.62 80 LYS A O 1
ATOM 619 N N . ASN A 1 81 ? 41.788 28.893 -45.359 1.00 40.03 81 ASN A N 1
ATOM 620 C CA . ASN A 1 81 ? 43.150 29.280 -45.718 1.00 40.03 81 ASN A CA 1
ATOM 621 C C . ASN A 1 81 ? 43.567 28.654 -47.058 1.00 40.03 81 ASN A C 1
ATOM 623 O O . ASN A 1 81 ? 43.541 27.441 -47.236 1.00 40.03 81 ASN A O 1
ATOM 627 N N . ASN A 1 82 ? 44.056 29.545 -47.921 1.00 36.78 82 ASN A N 1
ATOM 628 C CA . ASN A 1 82 ? 45.123 29.347 -48.897 1.00 36.78 82 ASN A CA 1
ATOM 629 C C . ASN A 1 82 ? 44.811 28.738 -50.283 1.00 36.78 82 ASN A C 1
ATOM 631 O O . ASN A 1 82 ? 44.636 27.541 -50.477 1.00 36.78 82 ASN A O 1
ATOM 635 N N . THR A 1 83 ? 44.971 29.636 -51.267 1.00 43.69 83 THR A N 1
ATOM 636 C CA . THR A 1 83 ? 45.591 29.395 -52.582 1.00 43.69 83 THR A CA 1
ATOM 637 C C . THR A 1 83 ? 44.685 28.951 -53.732 1.00 43.69 83 THR A C 1
ATOM 639 O O . THR A 1 83 ? 44.959 27.975 -54.421 1.00 43.69 83 THR A O 1
ATOM 642 N N . THR A 1 84 ? 43.697 29.775 -54.082 1.00 42.50 84 THR A N 1
ATOM 643 C CA . THR A 1 84 ? 43.293 29.923 -55.492 1.00 42.50 84 THR A CA 1
ATOM 644 C C . THR A 1 84 ? 44.163 30.986 -56.152 1.00 42.50 84 THR A C 1
ATOM 646 O O . THR A 1 84 ? 43.820 32.165 -56.210 1.00 42.50 84 THR A O 1
ATOM 649 N N . ARG A 1 85 ? 45.330 30.543 -56.632 1.00 40.22 85 ARG A N 1
ATOM 650 C CA . ARG A 1 85 ? 46.119 31.241 -57.649 1.00 40.22 85 ARG A CA 1
ATOM 651 C C . ARG A 1 85 ? 45.249 31.330 -58.906 1.00 40.22 85 ARG A C 1
ATOM 653 O O . ARG A 1 85 ? 44.950 30.318 -59.535 1.00 40.22 85 ARG A O 1
ATOM 660 N N . SER A 1 86 ? 44.822 32.537 -59.240 1.00 43.41 86 SER A N 1
ATOM 661 C CA . SER A 1 86 ? 44.273 32.894 -60.539 1.00 43.41 86 SER A CA 1
ATOM 662 C C . SER A 1 86 ? 45.352 32.673 -61.601 1.00 43.41 86 SER A C 1
ATOM 664 O O . SER A 1 86 ? 46.290 33.455 -61.746 1.00 43.41 86 SER A O 1
ATOM 666 N N . ASN A 1 87 ? 45.229 31.562 -62.327 1.00 46.47 87 ASN A N 1
ATOM 667 C CA . ASN A 1 87 ? 45.978 31.324 -63.550 1.00 46.47 87 ASN A CA 1
ATOM 668 C C . ASN A 1 87 ? 45.542 32.350 -64.600 1.00 46.47 87 ASN A C 1
ATOM 670 O O . ASN A 1 87 ? 44.444 32.287 -65.147 1.00 46.47 87 ASN A O 1
ATOM 674 N N . SER A 1 88 ? 46.431 33.313 -64.821 1.00 45.09 88 SER A N 1
ATOM 675 C CA . SER A 1 88 ? 46.807 33.880 -66.114 1.00 45.09 88 SER A CA 1
ATOM 676 C C . SER A 1 88 ? 45.959 33.445 -67.315 1.00 45.09 88 SER A C 1
ATOM 678 O O . SER A 1 88 ? 46.154 32.362 -67.873 1.00 45.09 88 SER A O 1
ATOM 680 N N . SER A 1 89 ? 45.127 34.364 -67.804 1.00 44.97 89 SER A N 1
ATOM 681 C CA . SER A 1 89 ? 44.711 34.395 -69.203 1.00 44.97 89 SER A CA 1
ATOM 682 C C . SER A 1 89 ? 45.916 34.788 -70.067 1.00 44.97 89 SER A C 1
ATOM 684 O O . SER A 1 89 ? 46.080 35.946 -70.454 1.00 44.97 89 SER A O 1
ATOM 686 N N . PHE A 1 90 ? 46.795 33.832 -70.350 1.00 45.62 90 PHE A N 1
ATOM 687 C CA . PHE A 1 90 ? 47.707 33.966 -71.477 1.00 45.62 90 PHE A CA 1
ATOM 688 C C . PHE A 1 90 ? 46.918 33.620 -72.740 1.00 45.62 90 PHE A C 1
ATOM 690 O O . PHE A 1 90 ? 46.578 32.466 -72.989 1.00 45.62 90 PHE A O 1
ATOM 697 N N . LYS A 1 91 ? 46.601 34.662 -73.515 1.00 44.56 91 LYS A N 1
ATOM 698 C CA . LYS A 1 91 ? 46.293 34.566 -74.941 1.00 44.56 91 LYS A CA 1
ATOM 699 C C . LYS A 1 91 ? 47.451 33.824 -75.611 1.00 44.56 91 LYS A C 1
ATOM 701 O O . LYS A 1 91 ? 48.488 34.420 -75.883 1.00 44.56 91 LYS A O 1
ATOM 706 N N . SER A 1 92 ? 47.292 32.527 -75.847 1.00 45.81 92 SER A N 1
ATOM 707 C CA . SER A 1 92 ? 48.144 31.793 -76.771 1.00 45.81 92 SER A CA 1
ATOM 708 C C . SER A 1 92 ? 47.668 32.098 -78.183 1.00 45.81 92 SER A C 1
ATOM 710 O O . SER A 1 92 ? 46.559 31.742 -78.580 1.00 45.81 92 SER A O 1
ATOM 712 N N . SER A 1 93 ? 48.525 32.817 -78.888 1.00 42.25 93 SER A N 1
ATOM 713 C CA . SER A 1 93 ? 48.549 33.056 -80.318 1.00 42.25 93 SER A CA 1
ATOM 714 C C . SER A 1 93 ? 47.996 31.879 -81.119 1.00 42.25 93 SER A C 1
ATOM 716 O O . SER A 1 93 ? 48.493 30.758 -81.028 1.00 42.25 93 SER A O 1
ATOM 718 N N . ALA A 1 94 ? 47.002 32.161 -81.955 1.00 41.62 94 ALA A N 1
ATOM 719 C CA . ALA A 1 94 ? 46.694 31.341 -83.110 1.00 41.62 94 ALA A CA 1
ATOM 720 C C . ALA A 1 94 ? 47.887 31.416 -84.076 1.00 41.62 94 ALA A C 1
ATOM 722 O O . ALA A 1 94 ? 47.952 32.282 -84.945 1.00 41.62 94 ALA A O 1
ATOM 723 N N . THR A 1 95 ? 48.870 30.536 -83.900 1.00 45.78 95 THR A N 1
ATOM 724 C CA . THR A 1 95 ? 49.796 30.188 -84.975 1.00 45.78 95 THR A CA 1
ATOM 725 C C . THR A 1 95 ? 49.111 29.132 -85.824 1.00 45.78 95 THR A C 1
ATOM 727 O O . THR A 1 95 ? 49.078 27.953 -85.472 1.00 45.78 95 THR A O 1
ATOM 730 N N . ASN A 1 96 ? 48.548 29.590 -86.938 1.00 48.47 96 ASN A N 1
ATOM 731 C CA . ASN A 1 96 ? 48.267 28.774 -88.108 1.00 48.47 96 ASN A CA 1
ATOM 732 C C . ASN A 1 96 ? 49.581 28.144 -88.593 1.00 48.47 96 ASN A C 1
ATOM 734 O O . ASN A 1 96 ? 50.249 28.700 -89.459 1.00 48.47 96 ASN A O 1
ATOM 738 N N . ASN A 1 97 ? 49.965 26.994 -88.040 1.00 41.84 97 ASN A N 1
ATOM 739 C CA . ASN A 1 97 ? 50.925 26.121 -88.700 1.00 41.84 97 ASN A CA 1
ATOM 740 C C . ASN A 1 97 ? 50.135 25.181 -89.601 1.00 41.84 97 ASN A C 1
ATOM 742 O O . ASN A 1 97 ? 49.649 24.132 -89.179 1.00 41.84 97 ASN A O 1
ATOM 746 N N . LEU A 1 98 ? 49.993 25.629 -90.850 1.00 39.81 98 LEU A N 1
ATOM 747 C CA . LEU A 1 98 ? 49.731 24.778 -91.998 1.00 39.81 98 LEU A CA 1
ATOM 748 C C . LEU A 1 98 ? 50.648 23.551 -91.909 1.00 39.81 98 LEU A C 1
ATOM 750 O O . LEU A 1 98 ? 51.870 23.669 -91.978 1.00 39.81 98 LEU A O 1
ATOM 754 N N . MET A 1 99 ? 50.048 22.375 -91.769 1.00 43.75 99 MET A N 1
ATOM 755 C CA . MET A 1 99 ? 50.671 21.125 -92.185 1.00 43.75 99 MET A CA 1
ATOM 756 C C . MET A 1 99 ? 50.729 21.130 -93.717 1.00 43.75 99 MET A C 1
ATOM 758 O O . MET A 1 99 ? 49.669 21.203 -94.343 1.00 43.75 99 MET A O 1
ATOM 762 N N . PRO A 1 100 ? 51.909 21.034 -94.352 1.00 45.41 100 PRO A N 1
ATOM 763 C CA . PRO A 1 100 ? 51.978 20.664 -95.750 1.00 45.41 100 PRO A CA 1
ATOM 764 C C . PRO A 1 100 ? 51.758 19.150 -95.835 1.00 45.41 100 PRO A C 1
ATOM 766 O O . PRO A 1 100 ? 52.689 18.352 -95.776 1.00 45.41 100 PRO A O 1
ATOM 769 N N . THR A 1 101 ? 50.501 18.739 -95.978 1.00 52.03 101 THR A N 1
ATOM 770 C CA . THR A 1 101 ? 50.203 17.497 -96.690 1.00 52.03 101 THR A CA 1
ATOM 771 C C . THR A 1 101 ? 50.602 17.721 -98.141 1.00 52.03 101 THR A C 1
ATOM 773 O O . THR A 1 101 ? 49.978 18.555 -98.794 1.00 52.03 101 THR A O 1
ATOM 776 N N . ASN A 1 102 ? 51.650 17.040 -98.607 1.00 48.91 102 ASN A N 1
ATOM 777 C CA . ASN A 1 102 ? 51.759 16.407 -99.929 1.00 48.91 102 ASN A CA 1
ATOM 778 C C . ASN A 1 102 ? 53.242 16.239 -100.310 1.00 48.91 102 ASN A C 1
ATOM 780 O O . ASN A 1 102 ? 53.821 17.084 -100.991 1.00 48.91 102 ASN A O 1
ATOM 784 N N . ILE A 1 103 ? 53.860 15.138 -99.874 1.00 44.66 103 ILE A N 1
ATOM 785 C CA . ILE A 1 103 ? 55.057 14.614 -100.540 1.00 44.66 103 ILE A CA 1
ATOM 786 C C . ILE A 1 103 ? 54.567 13.481 -101.437 1.00 44.66 103 ILE A C 1
ATOM 788 O O . ILE A 1 103 ? 54.429 12.338 -101.010 1.00 44.66 103 ILE A O 1
ATOM 792 N N . ASN A 1 104 ? 54.266 13.848 -102.682 1.00 44.56 104 ASN A N 1
ATOM 793 C CA . ASN A 1 104 ? 54.139 12.930 -103.804 1.00 44.56 104 ASN A CA 1
ATOM 794 C C . ASN A 1 104 ? 55.442 12.126 -103.931 1.00 44.56 104 ASN A C 1
ATOM 796 O O . ASN A 1 104 ? 56.477 12.653 -104.338 1.00 44.56 104 ASN A O 1
ATOM 800 N N . THR A 1 105 ? 55.390 10.846 -103.578 1.00 50.00 105 THR A N 1
ATOM 801 C CA . THR A 1 105 ? 56.445 9.871 -103.855 1.00 50.00 105 THR A CA 1
ATOM 802 C C . THR A 1 105 ? 56.182 9.234 -105.217 1.00 50.00 105 THR A C 1
ATOM 804 O O . THR A 1 105 ? 55.515 8.204 -105.307 1.00 50.00 105 THR A O 1
ATOM 807 N N . SER A 1 106 ? 56.686 9.845 -106.288 1.00 50.31 106 SER A N 1
ATOM 808 C CA . SER A 1 106 ? 56.714 9.217 -107.616 1.00 50.31 106 SER A CA 1
ATOM 809 C C . SER A 1 106 ? 57.857 9.772 -108.480 1.00 50.31 106 SER A C 1
ATOM 811 O O . SER A 1 106 ? 57.794 10.929 -108.888 1.00 50.31 106 SER A O 1
ATOM 813 N N . GLY A 1 107 ? 58.857 8.922 -108.768 1.00 42.81 107 GLY A N 1
ATOM 814 C CA . GLY A 1 107 ? 60.003 9.149 -109.678 1.00 42.81 107 GLY A CA 1
ATOM 815 C C . GLY A 1 107 ? 61.317 9.401 -108.921 1.00 42.81 107 GLY A C 1
ATOM 816 O O . GLY A 1 107 ? 61.509 10.503 -108.427 1.00 42.81 107 GLY A O 1
ATOM 817 N N . ILE A 1 108 ? 62.182 8.435 -108.579 1.00 52.78 108 ILE A N 1
ATOM 818 C CA . ILE A 1 108 ? 62.938 7.418 -109.349 1.00 52.78 108 ILE A CA 1
ATOM 819 C C . ILE A 1 108 ? 64.013 8.039 -110.276 1.00 52.78 108 ILE A C 1
ATOM 821 O O . ILE A 1 108 ? 63.698 8.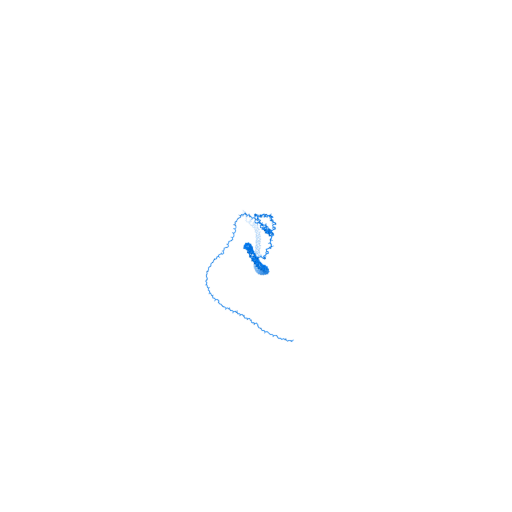682 -111.270 1.00 52.78 108 ILE A O 1
ATOM 825 N N . ASP A 1 109 ? 65.268 7.772 -109.872 1.00 53.59 109 ASP A N 1
ATOM 826 C CA . ASP A 1 109 ? 66.563 7.796 -110.582 1.00 53.59 109 ASP A CA 1
ATOM 827 C C . ASP A 1 109 ? 67.402 9.090 -110.665 1.00 53.59 109 ASP A C 1
ATOM 829 O O . ASP A 1 109 ? 67.566 9.709 -111.714 1.00 53.59 109 ASP A O 1
ATOM 833 N N . SER A 1 110 ? 68.077 9.436 -109.554 1.00 46.47 110 SER A N 1
ATOM 834 C CA . SER A 1 110 ? 69.328 10.221 -109.586 1.00 46.47 110 SER A CA 1
ATOM 835 C C . SER A 1 110 ? 70.162 10.052 -108.293 1.00 46.47 110 SER A C 1
ATOM 837 O O . SER A 1 110 ? 69.577 9.915 -107.216 1.00 46.47 110 SER A O 1
ATOM 839 N N . PRO A 1 111 ? 71.514 10.091 -108.322 1.00 47.97 111 PRO A N 1
ATOM 840 C CA . PRO A 1 111 ? 72.394 9.886 -107.154 1.00 47.97 111 PRO A CA 1
ATOM 841 C C . PRO A 1 111 ? 72.363 11.019 -106.101 1.00 47.97 111 PRO A C 1
ATOM 843 O O . PRO A 1 111 ? 73.155 11.025 -105.162 1.00 47.97 111 PRO A O 1
ATOM 846 N N . THR A 1 112 ? 71.391 11.930 -106.187 1.00 52.62 112 THR A N 1
ATOM 847 C CA . THR A 1 112 ? 70.888 12.765 -105.079 1.00 52.62 112 THR A CA 1
ATOM 848 C C . THR A 1 112 ? 69.990 11.980 -104.094 1.00 52.62 112 THR A C 1
ATOM 850 O O . THR A 1 112 ? 69.654 12.477 -103.017 1.00 52.62 112 THR A O 1
ATOM 853 N N . SER A 1 113 ? 69.660 10.724 -104.425 1.00 58.28 113 SER A N 1
ATOM 854 C CA . SER A 1 113 ? 68.790 9.793 -103.690 1.00 58.28 113 SER A CA 1
ATOM 855 C C . SER A 1 113 ? 69.266 9.434 -102.276 1.00 58.28 113 SER A C 1
ATOM 857 O O . SER A 1 113 ? 68.431 9.283 -101.386 1.00 58.28 113 SER A O 1
ATOM 859 N N . LEU A 1 114 ? 70.576 9.346 -102.017 1.00 65.94 114 LEU A N 1
ATOM 860 C CA . LEU A 1 114 ? 71.074 8.972 -100.685 1.00 65.94 114 LEU A CA 1
ATOM 861 C C . LEU A 1 114 ? 70.768 10.051 -99.635 1.00 65.94 114 LEU A C 1
ATOM 863 O O . LEU A 1 114 ? 70.346 9.733 -98.524 1.00 65.94 114 LEU A O 1
ATOM 867 N N . LEU A 1 115 ? 70.934 11.326 -99.996 1.00 74.69 115 LEU A N 1
ATOM 868 C CA . LEU A 1 115 ? 70.668 12.453 -99.101 1.00 74.69 115 LEU A CA 1
ATOM 869 C C . LEU A 1 115 ? 69.164 12.605 -98.834 1.00 74.69 115 LEU A C 1
ATOM 871 O O . LEU A 1 115 ? 68.752 12.790 -97.691 1.00 74.69 115 LEU A O 1
ATOM 875 N N . GLN A 1 116 ? 68.332 12.455 -99.868 1.00 76.38 116 GLN A N 1
ATOM 876 C CA . GLN A 1 116 ? 66.876 12.486 -99.721 1.00 76.38 116 GLN A CA 1
ATOM 877 C C . GLN A 1 116 ? 66.365 11.297 -98.893 1.00 76.38 116 GLN A C 1
ATOM 879 O O . GLN A 1 116 ? 65.523 11.483 -98.017 1.00 76.38 116 GLN A O 1
ATOM 884 N N . ALA A 1 117 ? 66.922 10.098 -99.090 1.00 75.38 117 ALA A N 1
ATOM 885 C CA . ALA A 1 117 ? 66.619 8.927 -98.269 1.00 75.38 117 ALA A CA 1
ATOM 886 C C . ALA A 1 117 ? 67.040 9.125 -96.801 1.00 75.38 117 ALA A C 1
ATOM 888 O O . ALA A 1 117 ? 66.298 8.747 -95.897 1.00 75.38 117 ALA A O 1
ATOM 889 N N . GLN A 1 118 ? 68.183 9.771 -96.540 1.00 83.25 118 GLN A N 1
ATOM 890 C CA . GLN A 1 118 ? 68.603 10.139 -95.182 1.00 83.25 118 GLN A CA 1
ATOM 891 C C . GLN A 1 118 ? 67.663 11.169 -94.539 1.00 83.25 118 GLN A C 1
ATOM 893 O O . GLN A 1 118 ? 67.314 11.020 -93.367 1.00 83.25 118 GLN A O 1
ATOM 898 N N . MET A 1 119 ? 67.207 12.177 -95.290 1.00 82.75 119 MET A N 1
ATOM 899 C CA . MET A 1 119 ? 66.230 13.154 -94.796 1.00 82.75 119 MET A CA 1
ATOM 900 C C . MET A 1 119 ? 64.877 12.505 -94.487 1.00 82.75 119 MET A C 1
ATOM 902 O O . MET A 1 119 ? 64.335 12.753 -93.412 1.00 82.75 119 MET A O 1
ATOM 906 N N . ILE A 1 120 ? 64.372 11.637 -95.374 1.00 82.19 120 ILE A N 1
ATOM 907 C CA . ILE A 1 120 ? 63.129 10.874 -95.166 1.00 82.19 120 ILE A CA 1
ATOM 908 C C . ILE A 1 120 ? 63.259 9.953 -93.948 1.00 82.19 120 ILE A C 1
ATOM 910 O O . ILE A 1 120 ? 62.367 9.897 -93.104 1.00 82.19 120 ILE A O 1
ATOM 914 N N . ARG A 1 121 ? 6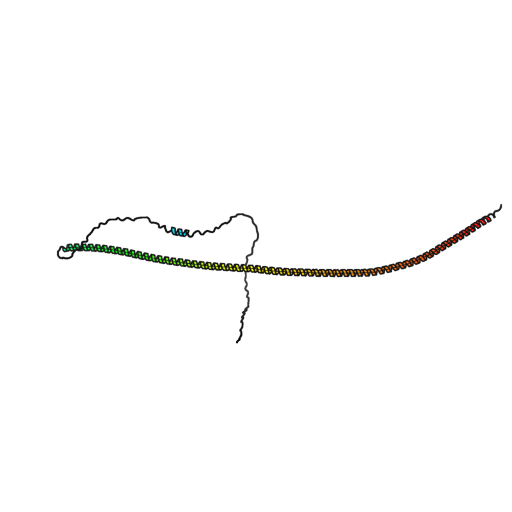4.395 9.266 -93.795 1.00 85.31 121 ARG A N 1
ATOM 915 C CA . ARG A 1 121 ? 64.663 8.452 -92.607 1.00 85.31 121 ARG A CA 1
ATOM 916 C C . ARG A 1 121 ? 64.620 9.299 -91.336 1.00 85.31 121 ARG A C 1
ATOM 918 O O . ARG A 1 121 ? 63.963 8.920 -90.376 1.00 85.31 121 ARG A O 1
ATOM 925 N N . GLN A 1 122 ? 65.265 10.464 -91.335 1.00 89.38 122 GLN A N 1
ATOM 926 C CA . GLN A 1 122 ? 65.278 11.346 -90.170 1.00 89.38 122 GLN A CA 1
ATOM 927 C C . GLN A 1 122 ? 63.889 11.934 -89.858 1.00 89.38 122 GLN A C 1
ATOM 929 O O . GLN A 1 122 ? 63.577 12.161 -88.688 1.00 89.38 122 GLN A O 1
ATOM 934 N N . THR A 1 123 ? 63.049 12.200 -90.867 1.00 83.88 123 THR A N 1
ATOM 935 C CA . THR A 1 123 ? 61.655 12.620 -90.641 1.00 83.88 123 THR A CA 1
ATOM 936 C C . THR A 1 123 ? 60.829 11.487 -90.050 1.00 83.88 123 THR A C 1
ATOM 938 O O . THR A 1 123 ? 60.152 11.721 -89.055 1.00 83.88 123 THR A O 1
ATOM 941 N N . VAL A 1 124 ? 60.964 10.264 -90.573 1.00 86.25 124 VAL A N 1
ATOM 942 C CA . VAL A 1 124 ? 60.271 9.077 -90.046 1.00 86.25 124 VAL A CA 1
ATOM 943 C C . VAL A 1 124 ? 60.718 8.768 -88.614 1.00 86.25 124 VAL A C 1
ATOM 945 O O . VAL A 1 124 ? 59.872 8.570 -87.753 1.00 86.25 124 VAL A O 1
ATOM 948 N N . GLU A 1 125 ? 62.016 8.828 -88.302 1.00 87.94 125 GLU A N 1
ATOM 949 C CA . GLU A 1 125 ? 62.526 8.640 -86.931 1.00 87.94 125 GLU A CA 1
ATOM 950 C C . GLU A 1 125 ? 62.022 9.731 -85.965 1.00 87.94 125 GLU A C 1
ATOM 952 O O . GLU A 1 125 ? 61.778 9.477 -84.781 1.00 87.94 125 GLU A O 1
ATOM 957 N N . ARG A 1 126 ? 61.860 10.973 -86.445 1.00 87.88 126 ARG A N 1
ATOM 958 C CA . ARG A 1 126 ? 61.249 12.055 -85.655 1.00 87.88 126 ARG A CA 1
ATOM 959 C C . ARG A 1 126 ? 59.758 11.806 -85.419 1.00 87.88 126 ARG A C 1
ATOM 961 O O . ARG A 1 126 ? 59.290 12.018 -84.301 1.00 87.88 126 ARG A O 1
ATOM 968 N N . GLU A 1 127 ? 59.027 11.349 -86.429 1.00 88.31 127 GLU A N 1
ATOM 969 C CA . GLU A 1 127 ? 57.605 11.004 -86.325 1.00 88.31 127 GLU A CA 1
ATOM 970 C C . GLU A 1 127 ? 57.367 9.797 -85.416 1.00 88.31 127 GLU A C 1
ATOM 972 O O . GLU A 1 127 ? 56.493 9.853 -84.553 1.00 88.31 127 GLU A O 1
ATOM 977 N N . GLU A 1 128 ? 58.186 8.752 -85.529 1.00 89.88 128 GLU A N 1
ATOM 978 C CA . GLU A 1 128 ? 58.155 7.580 -84.654 1.00 89.88 128 GLU A CA 1
ATOM 979 C C . GLU A 1 128 ? 58.295 7.997 -83.185 1.00 89.88 128 GLU A C 1
ATOM 981 O O . GLU A 1 128 ? 57.467 7.622 -82.353 1.00 89.88 128 GLU A O 1
ATOM 986 N N . LYS A 1 129 ? 59.266 8.866 -82.867 1.00 92.31 129 LYS A N 1
ATOM 987 C CA . LYS A 1 129 ? 59.434 9.419 -81.512 1.00 92.31 129 LYS A CA 1
ATOM 988 C C . LYS A 1 129 ? 58.222 10.229 -81.046 1.00 92.31 129 LYS A C 1
ATOM 990 O O . LYS A 1 129 ? 57.832 10.132 -79.882 1.00 92.31 129 LYS A O 1
ATOM 995 N N . LEU A 1 130 ? 57.608 11.032 -81.919 1.00 90.31 130 LEU A N 1
ATOM 996 C CA . LEU A 1 130 ? 56.397 11.794 -81.580 1.00 90.31 130 LEU A CA 1
ATOM 997 C C . LEU A 1 130 ? 55.207 10.870 -81.293 1.00 90.31 130 LEU A C 1
ATOM 999 O O . LEU A 1 130 ? 54.484 11.083 -80.315 1.00 90.31 130 LEU A O 1
ATOM 1003 N N . ILE A 1 131 ? 55.024 9.828 -82.107 1.00 90.88 131 ILE A N 1
ATOM 1004 C CA . ILE A 1 131 ? 53.984 8.814 -81.911 1.00 90.88 131 ILE A CA 1
ATOM 1005 C C . ILE A 1 131 ? 54.239 8.050 -80.611 1.00 90.88 131 ILE A C 1
ATOM 1007 O O . ILE A 1 131 ? 53.318 7.903 -79.809 1.00 90.88 131 ILE A O 1
ATOM 1011 N N . GLN A 1 132 ? 55.482 7.642 -80.349 1.00 91.94 132 GLN A N 1
ATOM 1012 C CA . GLN A 1 132 ? 55.875 6.972 -79.111 1.00 91.94 132 GLN A CA 1
ATOM 1013 C C . GLN A 1 132 ? 55.545 7.824 -77.877 1.00 91.94 132 GLN A C 1
ATOM 1015 O O . GLN A 1 132 ? 54.916 7.328 -76.941 1.00 91.94 132 GLN A O 1
ATOM 1020 N N . ASN A 1 133 ? 55.880 9.119 -77.897 1.00 91.75 133 ASN A N 1
ATOM 1021 C CA . ASN A 1 133 ? 55.543 10.052 -76.818 1.00 91.75 133 ASN A CA 1
ATOM 1022 C C . ASN A 1 133 ? 54.024 10.175 -76.618 1.00 91.75 133 ASN A C 1
ATOM 1024 O O . ASN A 1 133 ? 53.543 10.172 -75.482 1.00 91.75 133 ASN A O 1
ATOM 1028 N N . ARG A 1 134 ? 53.246 10.244 -77.708 1.00 93.12 134 ARG A N 1
ATOM 1029 C CA . ARG A 1 134 ? 51.778 10.304 -77.643 1.00 93.12 134 ARG A CA 1
ATOM 1030 C C . ARG A 1 134 ? 51.186 9.025 -77.055 1.00 93.12 134 ARG A C 1
ATOM 1032 O O . ARG A 1 134 ? 50.320 9.110 -76.189 1.00 93.12 134 ARG A O 1
ATOM 1039 N N . VAL A 1 135 ? 51.652 7.855 -77.491 1.00 89.00 135 VAL A N 1
ATOM 1040 C CA . VAL A 1 135 ? 51.218 6.559 -76.948 1.00 89.00 135 VAL A CA 1
ATOM 1041 C C . VAL A 1 135 ? 51.550 6.472 -75.461 1.00 89.00 135 VAL A C 1
ATOM 1043 O O . VAL A 1 135 ? 50.686 6.110 -74.668 1.00 89.00 135 VAL A O 1
ATOM 1046 N N . GLN A 1 136 ? 52.754 6.881 -75.057 1.00 92.44 136 GLN A N 1
ATOM 1047 C CA . GLN A 1 136 ? 53.148 6.901 -73.649 1.00 92.44 136 GLN A CA 1
ATOM 1048 C C . GLN A 1 136 ? 52.263 7.842 -72.813 1.00 92.44 136 GLN A C 1
ATOM 1050 O O . GLN A 1 136 ? 51.874 7.499 -71.695 1.00 92.44 136 GLN A O 1
ATOM 1055 N N . MET A 1 137 ? 51.913 9.018 -73.345 1.00 90.75 137 MET A N 1
ATOM 1056 C CA . MET A 1 137 ? 50.985 9.948 -72.696 1.00 90.75 137 MET A CA 1
ATOM 1057 C C . MET A 1 137 ? 49.596 9.320 -72.521 1.00 90.75 137 MET A C 1
ATOM 1059 O O . MET A 1 137 ? 49.069 9.330 -71.409 1.00 90.75 137 MET A O 1
ATOM 1063 N N . LEU A 1 138 ? 49.050 8.704 -73.574 1.00 90.19 138 LEU A N 1
ATOM 1064 C CA . LEU A 1 138 ? 47.749 8.028 -73.535 1.00 90.19 138 LEU A CA 1
ATOM 1065 C C . LEU A 1 138 ? 47.739 6.847 -72.555 1.00 90.19 138 LEU A C 1
ATOM 1067 O O . LEU A 1 138 ? 46.812 6.724 -71.762 1.00 90.19 138 LEU A O 1
ATOM 1071 N N . GLN A 1 139 ? 48.794 6.031 -72.523 1.00 91.81 139 GLN A N 1
ATOM 1072 C CA . GLN A 1 139 ? 48.942 4.945 -71.543 1.00 91.81 139 GLN A CA 1
ATOM 1073 C C . GLN A 1 139 ? 49.001 5.472 -70.101 1.00 91.81 139 GLN A C 1
ATOM 1075 O O . GLN A 1 139 ? 48.455 4.867 -69.175 1.00 91.81 139 GLN A O 1
ATOM 1080 N N . ASN A 1 140 ? 49.660 6.614 -69.880 1.00 92.81 140 ASN A N 1
ATOM 1081 C CA . ASN A 1 140 ? 49.695 7.257 -68.568 1.00 92.81 140 ASN A CA 1
ATOM 1082 C C . ASN A 1 140 ? 48.319 7.814 -68.164 1.00 92.81 140 ASN A C 1
ATOM 1084 O O . ASN A 1 140 ? 47.957 7.734 -66.987 1.00 92.81 140 ASN A O 1
ATOM 1088 N N . GLU A 1 141 ? 47.552 8.363 -69.107 1.00 91.31 141 GLU A N 1
ATOM 1089 C CA . GLU A 1 141 ? 46.173 8.815 -68.888 1.00 91.31 141 GLU A CA 1
ATOM 1090 C C . GLU A 1 141 ? 45.228 7.647 -68.600 1.00 91.31 141 GLU A C 1
ATOM 1092 O O . GLU A 1 141 ? 44.500 7.692 -67.607 1.00 91.31 141 GLU A O 1
ATOM 1097 N N . GLU A 1 142 ? 45.303 6.569 -69.381 1.00 88.94 142 GLU A N 1
ATOM 1098 C CA . GLU A 1 142 ? 44.553 5.332 -69.155 1.00 88.94 142 GLU A CA 1
ATOM 1099 C C . GLU A 1 142 ? 44.843 4.770 -67.760 1.00 88.94 142 GLU A C 1
ATOM 1101 O O . GLU A 1 142 ? 43.921 4.508 -66.986 1.00 88.94 142 GLU A O 1
ATOM 1106 N N . ARG A 1 143 ? 46.122 4.681 -67.366 1.00 91.94 143 ARG A N 1
ATOM 1107 C CA . ARG A 1 143 ? 46.509 4.217 -66.025 1.00 91.94 143 ARG A CA 1
ATOM 1108 C C . ARG A 1 143 ? 45.935 5.104 -64.916 1.00 91.94 143 ARG A C 1
ATOM 1110 O O . ARG A 1 143 ? 45.512 4.587 -63.881 1.00 91.94 143 ARG A O 1
ATOM 1117 N N . LYS A 1 144 ? 45.910 6.430 -65.100 1.00 93.69 144 LYS A N 1
ATOM 1118 C CA . LYS A 1 144 ? 45.290 7.367 -64.141 1.00 93.69 144 LYS A CA 1
ATOM 1119 C C . LYS A 1 144 ? 43.774 7.176 -64.070 1.00 93.69 144 LYS A C 1
ATOM 1121 O O . LYS A 1 144 ? 43.221 7.164 -62.970 1.00 93.69 144 LYS A O 1
ATOM 1126 N N . LEU A 1 145 ? 43.109 7.000 -65.210 1.00 89.88 145 LEU A N 1
ATOM 1127 C CA . LEU A 1 145 ? 41.666 6.782 -65.272 1.00 89.88 145 LEU A CA 1
ATOM 1128 C C . LEU A 1 145 ? 41.276 5.447 -64.630 1.00 89.88 145 LEU A C 1
ATOM 1130 O O . LEU A 1 145 ? 40.346 5.411 -63.830 1.00 89.88 145 LEU A O 1
ATOM 1134 N N . MET A 1 146 ? 42.034 4.381 -64.893 1.00 90.62 146 MET A N 1
ATOM 1135 C CA . MET A 1 146 ? 41.829 3.068 -64.277 1.00 90.62 146 MET A CA 1
ATOM 1136 C C . MET A 1 146 ? 41.980 3.123 -62.756 1.00 90.62 146 MET A C 1
ATOM 1138 O O . MET A 1 146 ? 41.120 2.604 -62.043 1.00 90.62 146 MET A O 1
ATOM 1142 N N . LYS A 1 147 ? 42.996 3.835 -62.241 1.00 95.44 147 LYS A N 1
ATOM 1143 C CA . LYS A 1 147 ? 43.122 4.098 -60.795 1.00 95.44 147 LYS A CA 1
ATOM 1144 C C . LYS A 1 147 ? 41.902 4.839 -60.244 1.00 95.44 147 LYS A C 1
ATOM 1146 O O . LYS A 1 147 ? 41.350 4.427 -59.229 1.00 95.44 147 LYS A O 1
ATOM 1151 N N . LYS A 1 148 ? 41.421 5.874 -60.939 1.00 94.44 148 LYS A N 1
ATOM 1152 C CA . LYS A 1 148 ? 40.230 6.633 -60.524 1.00 94.44 148 LYS A CA 1
ATOM 1153 C C . LYS A 1 148 ? 38.961 5.772 -60.516 1.00 94.44 148 LYS A C 1
ATOM 1155 O O . LYS A 1 148 ? 38.174 5.865 -59.581 1.00 94.44 148 LYS A O 1
ATOM 1160 N N . ILE A 1 149 ? 38.772 4.908 -61.516 1.00 89.38 149 ILE A N 1
ATOM 1161 C CA . ILE A 1 149 ? 37.653 3.953 -61.563 1.00 89.38 149 ILE A CA 1
ATOM 1162 C C . ILE A 1 149 ? 37.738 2.977 -60.387 1.00 89.38 149 ILE A C 1
ATOM 1164 O O . ILE A 1 149 ? 36.727 2.729 -59.731 1.00 89.38 149 ILE A O 1
ATOM 1168 N N . GLN A 1 150 ? 38.929 2.450 -60.093 1.00 92.69 150 GLN A N 1
ATOM 1169 C CA . GLN A 1 150 ? 39.140 1.549 -58.963 1.00 92.69 150 GLN A CA 1
ATOM 1170 C C . GLN A 1 150 ? 38.831 2.235 -57.625 1.00 92.69 150 GLN A C 1
ATOM 1172 O O . GLN A 1 150 ? 38.096 1.676 -56.815 1.00 92.69 150 GLN A O 1
ATOM 1177 N N . GLU A 1 151 ? 39.307 3.464 -57.415 1.00 92.94 151 GLU A N 1
ATOM 1178 C CA . GLU A 1 151 ? 38.994 4.253 -56.218 1.00 92.94 151 GLU A CA 1
ATOM 1179 C C . GLU A 1 151 ? 37.492 4.543 -56.089 1.00 92.94 151 GLU A C 1
ATOM 1181 O O . GLU A 1 151 ? 36.935 4.440 -54.996 1.00 92.94 151 GLU A O 1
ATOM 1186 N N . THR A 1 152 ? 36.806 4.879 -57.187 1.00 92.69 152 THR A N 1
ATOM 1187 C CA . THR A 1 152 ? 35.350 5.095 -57.181 1.00 92.69 152 THR A CA 1
ATOM 1188 C C . THR A 1 152 ? 34.588 3.807 -56.877 1.00 92.69 152 THR A C 1
ATOM 1190 O O . THR A 1 152 ? 33.635 3.850 -56.102 1.00 92.69 152 THR A O 1
ATOM 1193 N N . ARG A 1 153 ? 35.018 2.659 -57.420 1.00 90.62 153 ARG A N 1
ATOM 1194 C CA . ARG A 1 153 ? 34.430 1.346 -57.103 1.00 90.62 153 ARG A CA 1
ATOM 1195 C C . ARG A 1 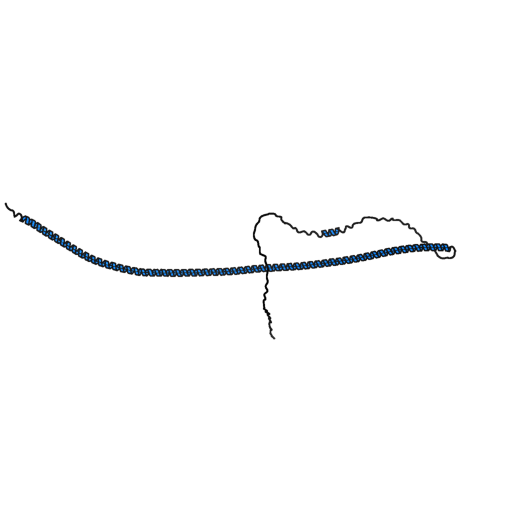153 ? 34.597 1.004 -55.625 1.00 90.62 153 ARG A C 1
ATOM 1197 O O . ARG A 1 153 ? 33.606 0.704 -54.973 1.00 90.62 153 ARG A O 1
ATOM 1204 N N . GLN A 1 154 ? 35.804 1.160 -55.080 1.00 93.38 154 GLN A N 1
ATOM 1205 C CA . GLN A 1 154 ? 36.066 0.940 -53.653 1.00 93.38 154 GLN A CA 1
ATOM 1206 C C . GLN A 1 154 ? 35.247 1.881 -52.759 1.00 93.38 154 GLN A C 1
ATOM 1208 O O . GLN A 1 154 ? 34.763 1.476 -51.706 1.00 93.38 154 GLN A O 1
ATOM 1213 N N . LYS A 1 155 ? 35.063 3.146 -53.159 1.00 90.75 155 LYS A N 1
ATOM 1214 C CA . LYS A 1 155 ? 34.204 4.092 -52.426 1.00 90.75 155 LYS A CA 1
ATOM 1215 C C . LYS A 1 155 ? 32.728 3.696 -52.482 1.00 90.75 155 LYS A C 1
ATOM 1217 O O . LYS A 1 155 ? 32.049 3.803 -51.465 1.00 90.75 155 LYS A O 1
ATOM 1222 N N . ALA A 1 156 ? 32.238 3.241 -53.636 1.00 91.25 156 ALA A N 1
ATOM 1223 C CA . ALA A 1 156 ? 30.863 2.770 -53.785 1.00 91.25 156 ALA A CA 1
ATOM 1224 C C . ALA A 1 156 ? 30.603 1.517 -52.934 1.00 91.25 156 ALA A C 1
ATOM 1226 O O . ALA A 1 156 ? 29.591 1.458 -52.242 1.00 91.25 156 ALA A O 1
ATOM 1227 N N . GLU A 1 157 ? 31.542 0.570 -52.920 1.00 91.19 157 GLU A N 1
ATOM 1228 C CA . GLU A 1 157 ? 31.484 -0.637 -52.089 1.00 91.19 157 GLU A CA 1
ATOM 1229 C C . GLU A 1 157 ? 31.438 -0.293 -50.594 1.00 91.19 157 GLU A C 1
ATOM 1231 O O . GLU A 1 157 ? 30.514 -0.710 -49.899 1.00 91.19 157 GLU A O 1
ATOM 1236 N N . LYS A 1 158 ? 32.331 0.588 -50.122 1.00 92.88 158 LYS A N 1
ATOM 1237 C CA . LYS A 1 158 ? 32.304 1.087 -48.734 1.00 92.88 158 LYS A CA 1
ATOM 1238 C C . LYS A 1 158 ? 30.992 1.788 -48.379 1.00 92.88 158 LYS A C 1
ATOM 1240 O O . LYS A 1 158 ? 30.499 1.659 -47.265 1.00 92.88 158 LYS A O 1
ATOM 1245 N N . MET A 1 159 ? 30.413 2.547 -49.310 1.00 89.00 159 MET A N 1
ATOM 1246 C CA . MET A 1 159 ? 29.132 3.221 -49.080 1.00 89.00 159 MET A CA 1
ATOM 1247 C C . MET A 1 159 ? 27.975 2.219 -48.964 1.00 89.00 159 MET A C 1
ATOM 1249 O O . MET A 1 159 ? 27.081 2.420 -48.142 1.00 89.00 159 MET A O 1
ATOM 1253 N N . LEU A 1 160 ? 27.993 1.147 -49.762 1.00 91.12 160 LEU A N 1
ATOM 1254 C CA . LEU A 1 160 ? 27.017 0.061 -49.662 1.00 91.12 160 LEU A CA 1
ATOM 1255 C C . LEU A 1 160 ? 27.154 -0.696 -48.336 1.00 91.12 160 LEU A C 1
ATOM 1257 O O . LEU A 1 160 ? 26.141 -0.946 -47.689 1.00 91.12 160 LEU A O 1
ATOM 1261 N N . GLU A 1 161 ? 28.381 -0.978 -47.896 1.00 94.44 161 GLU A N 1
ATOM 1262 C CA . GLU A 1 161 ? 28.653 -1.615 -46.602 1.00 94.44 161 GLU A CA 1
ATOM 1263 C C . GLU A 1 161 ? 28.143 -0.761 -45.430 1.00 94.44 161 GLU A C 1
ATOM 1265 O O . GLU A 1 161 ? 27.391 -1.245 -44.587 1.00 94.44 161 GLU A O 1
ATOM 1270 N N . ILE A 1 162 ? 28.449 0.543 -45.422 1.00 94.00 162 ILE A N 1
ATOM 1271 C CA . ILE A 1 162 ? 27.945 1.475 -44.398 1.00 94.00 162 ILE A CA 1
ATOM 1272 C C . ILE A 1 162 ? 26.412 1.527 -44.408 1.00 94.00 162 ILE A C 1
ATOM 1274 O O . ILE A 1 162 ? 25.788 1.579 -43.348 1.00 94.00 162 ILE A O 1
ATOM 1278 N N . LYS A 1 163 ? 25.782 1.509 -45.589 1.00 94.12 163 LYS A N 1
ATOM 1279 C CA . LYS A 1 163 ? 24.319 1.497 -45.697 1.00 94.12 163 LYS A CA 1
ATOM 1280 C C . LYS A 1 163 ? 23.727 0.219 -45.097 1.00 94.12 163 LYS A C 1
ATOM 1282 O O . LYS A 1 163 ? 22.763 0.323 -44.343 1.00 94.12 163 LYS A O 1
ATOM 1287 N N . ALA A 1 164 ? 24.316 -0.940 -45.388 1.00 94.50 164 ALA A N 1
ATOM 1288 C CA . ALA A 1 164 ? 23.879 -2.224 -44.843 1.00 94.50 164 ALA A CA 1
ATOM 1289 C C . ALA A 1 164 ? 24.024 -2.277 -43.312 1.00 94.50 164 ALA A C 1
ATOM 1291 O O . ALA A 1 164 ? 23.091 -2.688 -42.626 1.00 94.50 164 ALA A O 1
ATOM 1292 N N . LEU A 1 165 ? 25.144 -1.786 -42.766 1.00 95.94 165 LEU A N 1
ATOM 1293 C CA . LEU A 1 165 ? 25.358 -1.709 -41.315 1.00 95.94 165 LEU A CA 1
ATOM 1294 C C . LEU A 1 165 ? 24.355 -0.771 -40.629 1.00 95.94 165 LEU A C 1
ATOM 1296 O O . LEU A 1 165 ? 23.775 -1.134 -39.609 1.00 95.94 165 LEU A O 1
ATOM 1300 N N . ASN A 1 166 ? 24.096 0.405 -41.207 1.00 93.81 166 ASN A N 1
ATOM 1301 C CA . ASN A 1 166 ? 23.111 1.348 -40.668 1.00 93.81 166 ASN A CA 1
ATOM 1302 C C . ASN A 1 166 ? 21.684 0.777 -40.697 1.00 93.81 166 ASN A C 1
ATOM 1304 O O . ASN A 1 166 ? 20.903 1.010 -39.775 1.00 93.81 166 ASN A O 1
ATOM 1308 N N . GLU A 1 167 ? 21.328 0.047 -41.757 1.00 94.75 167 GLU A N 1
ATOM 1309 C CA . GLU A 1 167 ? 20.032 -0.626 -41.873 1.00 94.75 167 GLU A CA 1
ATOM 1310 C C . GLU A 1 167 ? 19.889 -1.738 -40.828 1.00 94.75 167 GLU A C 1
ATOM 1312 O O . GLU A 1 167 ? 18.873 -1.805 -40.133 1.00 94.75 167 GLU A O 1
ATOM 1317 N N . GLN A 1 168 ? 20.929 -2.553 -40.645 1.00 96.81 168 GLN A N 1
ATOM 1318 C CA . GLN A 1 168 ? 20.960 -3.589 -39.616 1.00 96.81 168 GLN A CA 1
ATOM 1319 C C . GLN A 1 168 ? 20.832 -2.996 -38.207 1.00 96.81 168 GLN A C 1
ATOM 1321 O O . GLN A 1 168 ? 20.011 -3.464 -37.416 1.00 96.81 168 GLN A O 1
ATOM 1326 N N . GLU A 1 169 ? 21.582 -1.935 -37.903 1.00 96.31 169 GLU A N 1
ATOM 1327 C CA . GLU A 1 169 ? 21.515 -1.260 -36.606 1.00 96.31 169 GLU A CA 1
ATOM 1328 C C . GLU A 1 169 ? 20.125 -0.648 -36.359 1.00 96.31 169 GLU A C 1
ATOM 1330 O O . GLU A 1 169 ? 19.589 -0.710 -35.250 1.00 96.31 169 GLU A O 1
ATOM 1335 N N . TYR A 1 170 ? 19.494 -0.091 -37.396 1.00 96.00 170 TYR A N 1
ATOM 1336 C CA . TYR A 1 170 ? 18.130 0.427 -37.306 1.00 96.00 170 TYR A CA 1
ATOM 1337 C C . TYR A 1 170 ? 17.115 -0.675 -36.967 1.00 96.00 170 TYR A C 1
ATOM 1339 O O . TYR A 1 170 ? 16.290 -0.495 -36.064 1.00 96.00 170 TYR A O 1
ATOM 1347 N N . ILE A 1 171 ? 17.201 -1.825 -37.644 1.00 96.50 171 ILE A N 1
ATOM 1348 C CA . ILE A 1 171 ? 16.342 -2.987 -37.378 1.00 96.50 171 ILE A CA 1
ATOM 1349 C C . ILE A 1 171 ? 16.548 -3.485 -35.944 1.00 96.50 171 ILE A C 1
ATOM 1351 O O . ILE A 1 171 ? 15.569 -3.713 -35.230 1.00 96.50 171 ILE A O 1
ATOM 1355 N N . GLU A 1 172 ? 17.797 -3.603 -35.490 1.00 97.19 172 GLU A N 1
ATOM 1356 C CA . GLU A 1 172 ? 18.107 -4.058 -34.135 1.00 97.19 172 GLU A CA 1
ATOM 1357 C C . GLU A 1 172 ? 17.544 -3.103 -33.073 1.00 97.19 172 GLU A C 1
ATOM 1359 O O . GLU A 1 172 ? 16.846 -3.537 -32.152 1.00 97.19 172 GLU A O 1
ATOM 1364 N N . ARG A 1 173 ? 17.754 -1.788 -33.228 1.00 96.75 173 ARG A N 1
ATOM 1365 C CA . ARG A 1 173 ? 17.190 -0.776 -32.316 1.00 96.75 173 ARG A CA 1
ATOM 1366 C C . ARG A 1 173 ? 15.662 -0.844 -32.267 1.00 96.75 173 ARG A C 1
ATOM 1368 O O . ARG A 1 173 ? 15.076 -0.705 -31.191 1.00 96.75 173 ARG A O 1
ATOM 1375 N N . MET A 1 174 ? 15.007 -1.072 -33.406 1.00 95.50 174 MET A N 1
ATOM 1376 C CA . MET A 1 174 ? 13.551 -1.228 -33.474 1.00 95.50 174 MET A CA 1
ATOM 1377 C C . MET A 1 174 ? 13.080 -2.491 -32.739 1.00 95.50 174 MET A C 1
ATOM 1379 O O . MET A 1 174 ? 12.135 -2.424 -31.951 1.00 95.50 174 MET A O 1
ATOM 1383 N N . GLN A 1 175 ? 13.759 -3.625 -32.931 1.00 96.62 175 GLN A N 1
ATOM 1384 C CA . GLN A 1 175 ? 13.444 -4.875 -32.233 1.00 96.62 175 GLN A CA 1
ATOM 1385 C C . GLN A 1 175 ? 13.655 -4.759 -30.720 1.00 96.62 175 GLN A C 1
ATOM 1387 O O . GLN A 1 175 ? 12.803 -5.195 -29.946 1.00 96.62 175 GLN A O 1
ATOM 1392 N N . GLN A 1 176 ? 14.753 -4.137 -30.286 1.00 96.94 176 GLN A N 1
ATOM 1393 C CA . GLN A 1 176 ? 15.011 -3.878 -28.868 1.00 96.94 176 GLN A CA 1
ATOM 1394 C C . GLN A 1 176 ? 13.929 -2.980 -28.255 1.00 96.94 176 GLN A C 1
ATOM 1396 O O . GLN A 1 176 ? 13.480 -3.231 -27.135 1.00 96.94 176 GLN A O 1
ATOM 1401 N N . ARG A 1 177 ? 13.465 -1.960 -28.992 1.00 96.56 177 ARG A N 1
ATOM 1402 C CA . ARG A 1 177 ? 12.359 -1.101 -28.551 1.00 96.56 177 ARG A CA 1
ATOM 1403 C C . ARG A 1 177 ? 11.064 -1.894 -28.377 1.00 96.56 177 ARG A C 1
ATOM 1405 O O . ARG A 1 177 ? 10.439 -1.753 -27.332 1.00 96.56 177 ARG A O 1
ATOM 1412 N N . MET A 1 178 ? 10.703 -2.742 -29.345 1.00 96.31 178 MET A N 1
ATOM 1413 C CA . MET A 1 178 ? 9.510 -3.591 -29.234 1.00 96.31 178 MET A CA 1
ATOM 1414 C C . MET A 1 178 ? 9.593 -4.561 -28.052 1.00 96.31 178 MET A C 1
ATOM 1416 O O . MET A 1 178 ? 8.627 -4.683 -27.307 1.00 96.31 178 MET A O 1
ATOM 1420 N N . LYS A 1 179 ? 10.743 -5.214 -27.835 1.00 97.44 179 LYS A N 1
ATOM 1421 C CA . LYS A 1 179 ? 10.934 -6.118 -26.686 1.00 97.44 179 LYS A CA 1
ATOM 1422 C C . LYS A 1 179 ? 10.747 -5.392 -25.354 1.00 97.44 179 LYS A C 1
ATOM 1424 O O . LYS A 1 179 ? 9.996 -5.858 -24.506 1.00 97.44 179 LYS A O 1
ATOM 1429 N N . ARG A 1 180 ? 11.359 -4.213 -25.201 1.00 96.88 180 ARG A N 1
ATOM 1430 C CA . ARG A 1 180 ? 11.206 -3.392 -23.990 1.00 96.88 180 ARG A CA 1
ATOM 1431 C C . ARG A 1 180 ? 9.752 -2.966 -23.766 1.00 96.88 180 ARG A C 1
ATOM 1433 O O . ARG A 1 180 ? 9.294 -2.924 -22.631 1.00 96.88 180 ARG A O 1
ATOM 1440 N N . GLU A 1 181 ? 9.030 -2.630 -24.831 1.00 96.38 181 GLU A N 1
ATOM 1441 C CA . GLU A 1 181 ? 7.612 -2.266 -24.747 1.00 96.38 181 GLU A CA 1
ATOM 1442 C C . GLU A 1 181 ? 6.740 -3.455 -24.319 1.00 96.38 181 GLU A C 1
ATOM 1444 O O . GLU A 1 181 ? 5.892 -3.297 -23.444 1.00 96.38 181 GLU A O 1
ATOM 1449 N N . GLN A 1 182 ? 7.010 -4.656 -24.841 1.00 97.12 182 GLN A N 1
ATOM 1450 C CA . GLN A 1 182 ? 6.342 -5.891 -24.413 1.00 97.12 182 GLN A CA 1
ATOM 1451 C C . GLN A 1 182 ? 6.615 -6.223 -22.940 1.00 97.12 182 GLN A C 1
ATOM 1453 O O . GLN A 1 182 ? 5.693 -6.580 -22.211 1.00 97.12 182 GLN A O 1
ATOM 1458 N N . GLU A 1 183 ? 7.860 -6.082 -22.480 1.00 97.56 183 GLU A N 1
ATOM 1459 C CA . GLU A 1 183 ? 8.228 -6.290 -21.073 1.00 97.56 183 GLU A CA 1
ATOM 1460 C C . GLU A 1 183 ? 7.489 -5.322 -20.140 1.00 97.56 183 GLU A C 1
ATOM 1462 O O . GLU A 1 183 ? 6.933 -5.746 -19.125 1.00 97.56 183 GLU A O 1
ATOM 1467 N N . LEU A 1 184 ? 7.423 -4.040 -20.515 1.00 96.94 184 LEU A N 1
ATOM 1468 C CA . LEU A 1 184 ? 6.678 -3.029 -19.763 1.00 96.94 184 LEU A CA 1
ATOM 1469 C C . LEU A 1 184 ? 5.177 -3.329 -19.720 1.00 96.94 184 LEU A C 1
ATOM 1471 O O . LEU A 1 184 ? 4.543 -3.107 -18.689 1.00 96.94 184 LEU A O 1
ATOM 1475 N N . GLU A 1 185 ? 4.600 -3.829 -20.812 1.00 97.44 185 GLU A N 1
ATOM 1476 C CA . GLU A 1 185 ? 3.180 -4.180 -20.845 1.00 97.44 185 GLU A CA 1
ATOM 1477 C C . GLU A 1 185 ? 2.880 -5.396 -19.958 1.00 97.44 185 GLU A C 1
ATOM 1479 O O . GLU A 1 185 ? 1.962 -5.344 -19.141 1.00 97.44 185 GLU A O 1
ATOM 1484 N N . MET A 1 186 ? 3.722 -6.436 -19.992 1.00 97.44 186 MET A N 1
ATOM 1485 C CA . MET A 1 186 ? 3.601 -7.579 -19.074 1.00 97.44 186 MET A CA 1
ATOM 1486 C C . MET A 1 186 ? 3.718 -7.158 -17.602 1.00 97.44 186 MET A C 1
ATOM 1488 O O . MET A 1 186 ? 2.984 -7.653 -16.741 1.00 97.44 186 MET A O 1
ATOM 1492 N N . GLU A 1 187 ? 4.625 -6.230 -17.285 1.00 97.12 187 GLU A N 1
ATOM 1493 C CA . GLU A 1 187 ? 4.767 -5.703 -15.927 1.00 97.12 18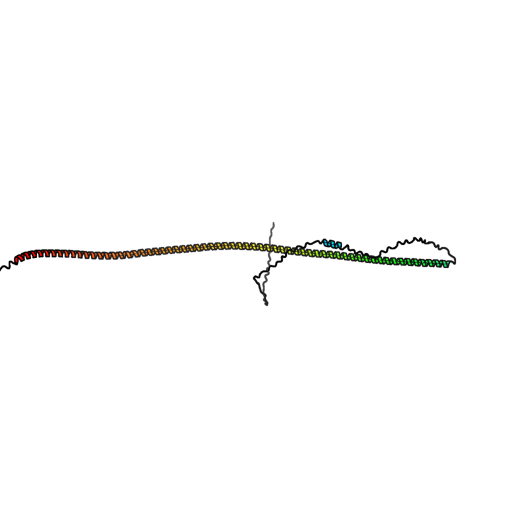7 GLU A CA 1
ATOM 1494 C C . GLU A 1 187 ? 3.521 -4.915 -15.492 1.00 97.12 187 GLU A C 1
ATOM 1496 O O . GLU A 1 187 ? 3.033 -5.094 -14.370 1.00 97.12 187 GLU A O 1
ATOM 1501 N N . ARG A 1 188 ? 2.949 -4.101 -16.390 1.00 96.62 188 ARG A N 1
ATOM 1502 C CA . ARG A 1 188 ? 1.688 -3.379 -16.152 1.00 96.62 188 ARG A CA 1
ATOM 1503 C C . ARG A 1 188 ? 0.522 -4.326 -15.919 1.00 96.62 188 ARG A C 1
ATOM 1505 O O . ARG A 1 188 ? -0.248 -4.112 -14.981 1.00 96.62 188 ARG A O 1
ATOM 1512 N N . GLU A 1 189 ? 0.394 -5.375 -16.725 1.00 97.81 189 GLU A N 1
ATOM 1513 C CA . GLU A 1 189 ? -0.638 -6.396 -16.549 1.00 97.81 189 GLU A CA 1
ATOM 1514 C C . GLU A 1 189 ? -0.501 -7.090 -15.192 1.00 97.81 189 GLU A C 1
ATOM 1516 O O . GLU A 1 189 ? -1.474 -7.165 -14.437 1.00 97.81 189 GLU A O 1
ATOM 1521 N N . LYS A 1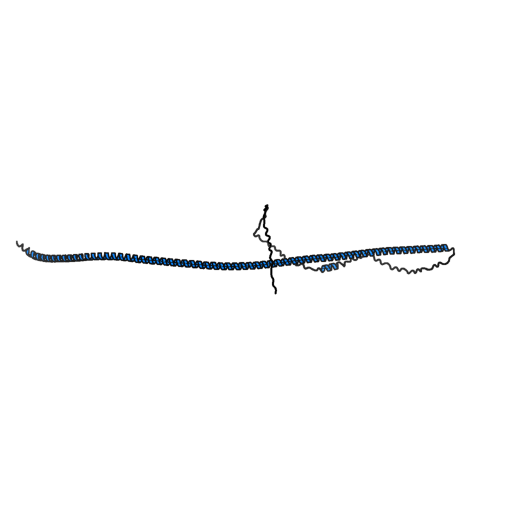 190 ? 0.713 -7.517 -14.826 1.00 97.50 190 LYS A N 1
ATOM 1522 C CA . LYS A 1 190 ? 0.988 -8.142 -13.525 1.00 97.50 190 LYS A CA 1
ATOM 1523 C C . LYS A 1 190 ? 0.665 -7.203 -12.362 1.00 97.50 190 LYS A C 1
ATOM 1525 O O . LYS A 1 190 ? 0.039 -7.616 -11.383 1.00 97.50 190 LYS A O 1
ATOM 1530 N N . PHE A 1 191 ? 1.047 -5.932 -12.467 1.00 97.38 191 PHE A N 1
ATOM 1531 C CA . PHE A 1 191 ? 0.724 -4.922 -11.463 1.00 97.38 191 PHE A CA 1
ATOM 1532 C C . PHE A 1 191 ? -0.792 -4.710 -11.334 1.00 97.38 191 PHE A C 1
ATOM 1534 O O . PHE A 1 191 ? -1.321 -4.677 -10.221 1.00 97.38 191 PHE A O 1
ATOM 1541 N N . ASN A 1 192 ? -1.511 -4.630 -12.456 1.00 97.75 192 ASN A N 1
ATOM 1542 C CA . ASN A 1 192 ? -2.969 -4.508 -12.469 1.00 97.75 192 ASN A CA 1
ATOM 1543 C C . ASN A 1 192 ? -3.654 -5.738 -11.856 1.00 97.75 192 ASN A C 1
ATOM 1545 O O . ASN A 1 192 ? -4.598 -5.584 -11.078 1.00 97.75 192 ASN A O 1
ATOM 1549 N N . GLN A 1 193 ? -3.160 -6.947 -12.133 1.00 97.69 193 GLN A N 1
ATOM 1550 C CA . GLN A 1 193 ? -3.652 -8.179 -11.509 1.00 97.69 193 GLN A CA 1
ATOM 1551 C C . GLN A 1 193 ? -3.463 -8.152 -9.986 1.00 97.69 193 GLN A C 1
ATOM 1553 O O . GLN A 1 193 ? -4.424 -8.385 -9.250 1.00 97.69 193 GLN A O 1
ATOM 1558 N N . LEU A 1 194 ? -2.271 -7.791 -9.500 1.00 97.69 194 LEU A N 1
ATOM 1559 C CA . LEU A 1 194 ? -1.992 -7.663 -8.063 1.00 97.69 194 LEU A CA 1
ATOM 1560 C C . LEU A 1 194 ? -2.869 -6.593 -7.399 1.00 97.69 194 LEU A C 1
ATOM 1562 O O . LEU A 1 194 ? -3.405 -6.807 -6.309 1.00 97.69 194 LEU A O 1
ATOM 1566 N N . LYS A 1 195 ? -3.070 -5.453 -8.068 1.00 97.62 195 LYS A N 1
ATOM 1567 C CA . LYS A 1 195 ? -3.964 -4.386 -7.603 1.00 97.62 195 LYS A CA 1
ATOM 1568 C C . LYS A 1 195 ? -5.408 -4.880 -7.479 1.00 97.62 195 LYS A C 1
ATOM 1570 O O . LYS A 1 195 ? -6.050 -4.622 -6.459 1.00 97.62 195 LYS A O 1
ATOM 1575 N N . ASN A 1 196 ? -5.900 -5.622 -8.470 1.00 97.62 196 ASN A N 1
ATOM 1576 C CA . ASN A 1 196 ? -7.245 -6.198 -8.458 1.00 97.62 196 ASN A CA 1
ATOM 1577 C C . ASN A 1 196 ? -7.411 -7.247 -7.351 1.00 97.62 196 ASN A C 1
ATOM 1579 O O . ASN A 1 196 ? -8.400 -7.203 -6.621 1.00 97.62 196 ASN A O 1
ATOM 1583 N N . GLN A 1 197 ? -6.427 -8.130 -7.159 1.00 97.50 197 GLN A N 1
ATOM 1584 C CA . GLN A 1 197 ? -6.424 -9.103 -6.060 1.00 97.50 197 GLN A CA 1
ATOM 1585 C C . GLN A 1 197 ? -6.437 -8.411 -4.692 1.00 97.50 197 GLN A C 1
ATOM 1587 O O . GLN A 1 197 ? -7.245 -8.750 -3.830 1.00 97.50 197 GLN A O 1
ATOM 1592 N N . SER A 1 198 ? -5.601 -7.387 -4.502 1.00 97.06 198 SER A N 1
ATOM 1593 C CA . SER A 1 198 ? -5.563 -6.601 -3.262 1.00 97.06 198 SER A CA 1
ATOM 1594 C C . SER A 1 198 ? -6.908 -5.926 -2.970 1.00 97.06 198 SER A C 1
ATOM 1596 O O . SER A 1 198 ? -7.406 -5.962 -1.841 1.00 97.06 198 SER A O 1
ATOM 1598 N N . MET A 1 199 ? -7.552 -5.372 -4.001 1.00 97.69 199 MET A N 1
ATOM 1599 C CA . MET A 1 199 ? -8.885 -4.780 -3.890 1.00 97.69 199 MET A CA 1
ATOM 1600 C C . MET A 1 199 ? -9.949 -5.817 -3.501 1.00 97.69 199 MET A C 1
ATOM 1602 O O . MET A 1 199 ? -10.750 -5.546 -2.604 1.00 97.69 199 MET A O 1
ATOM 1606 N N . GLN A 1 200 ? -9.928 -7.011 -4.103 1.00 97.62 200 GLN A N 1
ATOM 1607 C CA . GLN A 1 200 ? -10.835 -8.109 -3.751 1.00 97.62 200 GLN A CA 1
ATOM 1608 C C . GLN A 1 200 ? -10.632 -8.575 -2.305 1.00 97.62 200 GLN A C 1
ATOM 1610 O O . GLN A 1 200 ? -11.599 -8.674 -1.551 1.00 97.62 200 GLN A O 1
ATOM 1615 N N . ILE A 1 201 ? -9.382 -8.780 -1.877 1.00 97.75 201 ILE A N 1
ATOM 1616 C CA . ILE A 1 201 ? -9.051 -9.157 -0.494 1.00 97.75 201 ILE A CA 1
ATOM 1617 C C . ILE A 1 201 ? -9.567 -8.099 0.485 1.00 97.75 201 ILE A C 1
ATOM 1619 O O . ILE A 1 201 ? -10.175 -8.432 1.505 1.00 97.75 201 ILE A O 1
ATOM 1623 N N . LYS A 1 202 ? -9.370 -6.813 0.169 1.00 97.94 202 LYS A N 1
ATOM 1624 C CA . LYS A 1 202 ? -9.880 -5.707 0.985 1.00 97.94 202 LYS A CA 1
ATOM 1625 C C . LYS A 1 202 ? -11.405 -5.750 1.085 1.00 97.94 202 LYS A C 1
ATOM 1627 O O . LYS A 1 202 ? -11.929 -5.633 2.189 1.00 97.94 202 LYS A O 1
ATOM 1632 N N . GLN A 1 203 ? -12.105 -5.961 -0.028 1.00 97.62 203 GLN A N 1
ATOM 1633 C CA . GLN A 1 203 ? -13.565 -6.053 -0.058 1.00 97.62 203 GLN A CA 1
ATOM 1634 C C . GLN A 1 203 ? -14.083 -7.226 0.786 1.00 97.62 203 GLN A C 1
ATOM 1636 O O . GLN A 1 203 ? -14.960 -7.023 1.626 1.00 97.62 203 GLN A O 1
ATOM 1641 N N . VAL A 1 204 ? -13.500 -8.418 0.628 1.00 97.94 204 VAL A N 1
ATOM 1642 C CA . VAL A 1 204 ? -13.854 -9.611 1.417 1.00 97.94 204 VAL A CA 1
ATOM 1643 C C . VAL A 1 204 ? -13.607 -9.370 2.904 1.00 97.94 204 VAL A C 1
ATOM 1645 O O . VAL A 1 204 ? -14.476 -9.653 3.727 1.00 97.94 204 VAL A O 1
ATOM 1648 N N . ARG A 1 205 ? -12.464 -8.776 3.272 1.00 97.56 205 ARG A N 1
ATOM 1649 C CA . ARG A 1 205 ? -12.150 -8.444 4.669 1.00 97.56 205 ARG A CA 1
ATOM 1650 C C . ARG A 1 205 ? -13.150 -7.450 5.256 1.00 97.56 205 ARG A C 1
ATOM 1652 O O . ARG A 1 205 ? -13.613 -7.641 6.379 1.00 97.56 205 ARG A O 1
ATOM 1659 N N . THR A 1 206 ? -13.500 -6.402 4.510 1.00 97.44 206 THR A N 1
ATOM 1660 C CA . THR A 1 206 ? -14.502 -5.417 4.938 1.00 97.44 206 THR A CA 1
ATOM 1661 C C . THR A 1 206 ? -15.875 -6.063 5.118 1.00 97.44 206 THR A C 1
ATOM 1663 O O . THR A 1 206 ? -16.523 -5.825 6.136 1.00 97.44 206 THR A O 1
ATOM 1666 N N . GLN A 1 207 ? -16.297 -6.920 4.186 1.00 97.81 207 GLN A N 1
ATOM 1667 C CA . GLN A 1 207 ? -17.565 -7.645 4.278 1.00 97.81 207 GLN A CA 1
ATOM 1668 C C . GLN A 1 207 ? -17.582 -8.622 5.462 1.00 97.81 207 GLN A C 1
ATOM 1670 O O . GLN A 1 207 ? -18.560 -8.667 6.205 1.00 97.81 207 GLN A O 1
ATOM 1675 N N . SER A 1 208 ? -16.489 -9.355 5.686 1.00 97.94 208 SER A N 1
ATOM 1676 C CA . SER A 1 208 ? -16.337 -10.256 6.831 1.00 97.94 208 SER A CA 1
ATOM 1677 C C . SER A 1 208 ? -16.454 -9.503 8.156 1.00 97.94 208 SER A C 1
ATOM 1679 O O . SER A 1 208 ? -17.184 -9.937 9.041 1.00 97.94 208 SER A O 1
ATOM 1681 N N . LEU A 1 209 ? -15.784 -8.354 8.286 1.00 97.75 209 LEU A N 1
ATOM 1682 C CA . LEU A 1 209 ? -15.832 -7.533 9.498 1.00 97.75 209 LEU A CA 1
ATOM 1683 C C . LEU A 1 209 ? -17.226 -6.935 9.733 1.00 97.75 209 LEU A C 1
ATOM 1685 O O . LEU A 1 209 ? -17.680 -6.844 10.872 1.00 97.75 209 LEU A O 1
ATOM 1689 N N . PHE A 1 210 ? -17.925 -6.554 8.663 1.00 98.12 210 PHE A N 1
ATOM 1690 C CA . PHE A 1 210 ? -19.316 -6.114 8.743 1.00 98.12 210 PHE A CA 1
ATOM 1691 C C . PHE A 1 210 ? -20.239 -7.239 9.234 1.00 98.12 210 PHE A C 1
ATOM 1693 O O . PHE A 1 210 ? -21.025 -7.031 10.160 1.00 98.12 210 PHE A O 1
ATOM 1700 N N . ASN A 1 211 ? -20.110 -8.439 8.661 1.00 98.19 211 ASN A N 1
ATOM 1701 C CA . ASN A 1 211 ? -20.891 -9.607 9.066 1.00 98.19 211 ASN A CA 1
ATOM 1702 C C . ASN A 1 211 ? -20.598 -10.017 10.513 1.00 98.19 211 ASN A C 1
ATOM 1704 O O . ASN A 1 211 ? -21.532 -10.314 11.252 1.00 98.19 211 ASN A O 1
ATOM 1708 N N . GLN A 1 212 ? -19.333 -9.967 10.937 1.00 98.25 212 GLN A N 1
ATOM 1709 C CA . GLN A 1 212 ? -18.941 -10.226 12.321 1.00 98.25 212 GLN A CA 1
ATOM 1710 C C . GLN A 1 212 ? -19.641 -9.257 13.278 1.00 98.25 212 GLN A C 1
ATOM 1712 O O . GLN A 1 212 ? -20.388 -9.698 14.140 1.00 98.25 212 GLN A O 1
ATOM 1717 N N . LYS A 1 213 ? -19.526 -7.940 13.053 1.00 98.12 213 LYS A N 1
ATOM 1718 C CA . LYS A 1 213 ? -20.205 -6.931 13.887 1.00 98.12 213 LYS A CA 1
ATOM 1719 C C . LYS A 1 213 ? -21.721 -7.120 13.939 1.00 98.12 213 LYS A C 1
ATOM 1721 O O . LYS A 1 213 ? -22.342 -6.881 14.973 1.00 98.12 213 LYS A O 1
ATOM 1726 N N . ARG A 1 214 ? -22.330 -7.519 12.818 1.00 98.12 214 ARG A N 1
ATOM 1727 C CA . ARG A 1 214 ? -23.762 -7.831 12.754 1.00 98.12 214 ARG A CA 1
ATOM 1728 C C . ARG A 1 214 ? -24.105 -9.039 13.626 1.00 98.12 214 ARG A C 1
ATOM 1730 O O . ARG A 1 214 ? -25.099 -8.981 14.345 1.00 98.12 214 ARG A O 1
ATOM 1737 N N . ASN A 1 215 ? -23.313 -10.104 13.557 1.00 98.19 215 ASN A N 1
ATOM 1738 C CA . ASN A 1 215 ? -23.516 -11.307 14.359 1.00 98.19 215 ASN A CA 1
ATOM 1739 C C . ASN A 1 215 ? -23.315 -11.014 15.850 1.00 98.19 215 ASN A C 1
ATOM 1741 O O . ASN A 1 215 ? -24.199 -11.343 16.634 1.00 98.19 215 ASN A O 1
ATOM 1745 N N . ASP A 1 216 ? -22.253 -10.290 16.214 1.00 97.81 216 ASP A N 1
ATOM 1746 C CA . ASP A 1 216 ? -21.984 -9.864 17.593 1.00 97.81 216 ASP A CA 1
ATOM 1747 C C . ASP A 1 216 ? -23.162 -9.047 18.155 1.00 97.81 216 ASP A C 1
ATOM 1749 O O . ASP A 1 216 ? -23.616 -9.260 19.279 1.00 97.81 216 ASP A O 1
ATOM 1753 N N . TYR A 1 217 ? -23.721 -8.130 17.356 1.00 98.25 217 TYR A N 1
ATOM 1754 C CA . TYR A 1 217 ? -24.908 -7.366 17.746 1.00 98.25 217 TYR A CA 1
ATOM 1755 C C . TYR A 1 217 ? -26.129 -8.264 17.990 1.00 98.25 217 TYR A C 1
ATOM 1757 O O . TYR A 1 217 ? -26.847 -8.070 18.975 1.00 98.25 217 TYR A O 1
ATOM 1765 N N . LEU A 1 218 ? -26.385 -9.229 17.100 1.00 98.38 218 LEU A N 1
ATOM 1766 C CA . LEU A 1 218 ? -27.503 -10.165 17.245 1.00 98.38 218 LEU A CA 1
ATOM 1767 C C . LEU A 1 218 ? -27.333 -11.050 18.483 1.00 98.38 218 LEU A C 1
ATOM 1769 O O . LEU A 1 218 ? -28.303 -11.257 19.213 1.00 98.38 218 LEU A O 1
ATOM 1773 N N . GLU A 1 219 ? -26.114 -11.508 18.754 1.00 98.19 219 GLU A N 1
ATOM 1774 C CA . GLU A 1 219 ? -25.788 -12.298 19.938 1.00 98.19 219 GLU A CA 1
ATOM 1775 C C . GLU A 1 219 ? -26.012 -11.493 21.222 1.00 98.19 219 GLU A C 1
ATOM 1777 O O . GLU A 1 219 ? -26.772 -11.921 22.092 1.00 98.19 219 GLU A O 1
ATOM 1782 N N . ILE A 1 220 ? -25.456 -10.279 21.313 1.00 97.69 220 ILE A N 1
ATOM 1783 C CA . ILE A 1 220 ? -25.658 -9.386 22.466 1.00 97.69 220 ILE A CA 1
ATOM 1784 C C . ILE A 1 220 ? -27.147 -9.082 22.662 1.00 97.69 220 ILE A C 1
ATOM 1786 O O . ILE A 1 220 ? -27.636 -9.041 23.793 1.00 97.69 220 ILE A O 1
ATOM 1790 N N . LYS A 1 221 ? -27.895 -8.868 21.574 1.00 98.06 221 LYS A N 1
ATOM 1791 C CA . LYS A 1 221 ? -29.344 -8.646 21.636 1.00 98.06 221 LYS A CA 1
ATOM 1792 C C . LYS A 1 221 ? -30.069 -9.866 22.215 1.00 98.06 221 LYS A C 1
ATOM 1794 O O . LYS A 1 221 ? -30.905 -9.687 23.099 1.00 98.06 221 LYS A O 1
ATOM 1799 N N . SER A 1 222 ? -29.723 -11.072 21.764 1.00 98.12 222 SER A N 1
ATOM 1800 C CA . SER A 1 222 ? -30.281 -12.328 22.279 1.00 98.12 222 SER A CA 1
ATOM 1801 C C . SER A 1 222 ? -29.960 -12.526 23.763 1.00 98.12 222 SER A C 1
ATOM 1803 O O . SER A 1 222 ? -30.849 -12.834 24.553 1.00 98.12 222 SER A O 1
ATOM 1805 N N . GLN A 1 223 ? -28.711 -12.284 24.170 1.00 97.50 223 GLN A N 1
ATOM 1806 C CA . GLN A 1 223 ? -28.289 -12.385 25.571 1.00 97.50 223 GLN A CA 1
ATOM 1807 C C . GLN A 1 223 ? -29.038 -11.386 26.464 1.00 97.50 223 GLN A C 1
ATOM 1809 O O . GLN A 1 223 ? -29.504 -11.748 27.541 1.00 97.50 223 GLN A O 1
ATOM 1814 N N . ARG A 1 224 ? -29.221 -10.138 26.010 1.00 97.12 224 ARG A N 1
ATOM 1815 C CA . ARG A 1 224 ? -30.013 -9.131 26.740 1.00 97.12 224 ARG A CA 1
ATOM 1816 C C . ARG A 1 224 ? -31.468 -9.550 26.916 1.00 97.12 224 ARG A C 1
ATOM 1818 O O . ARG A 1 224 ? -32.048 -9.288 27.967 1.00 97.12 224 ARG A O 1
ATOM 1825 N N . GLU A 1 225 ? -32.061 -10.168 25.899 1.00 97.88 225 GLU A N 1
ATOM 1826 C CA . GLU A 1 225 ? -33.424 -10.687 25.997 1.00 97.88 225 GLU A CA 1
ATOM 1827 C C . GLU A 1 225 ? -33.512 -11.827 27.018 1.00 97.88 225 GLU A C 1
ATOM 1829 O O . GLU A 1 225 ? -34.430 -11.827 27.838 1.00 97.88 225 GLU A O 1
ATOM 1834 N N . GLN A 1 226 ? -32.537 -12.741 27.024 1.00 97.50 226 GLN A N 1
ATOM 1835 C CA . GLN A 1 226 ? -32.484 -13.837 27.990 1.00 97.50 226 GLN A CA 1
ATOM 1836 C C . GLN A 1 226 ? -32.330 -13.321 29.425 1.00 97.50 226 GLN A C 1
ATOM 1838 O O . GLN A 1 226 ? -33.151 -13.642 30.276 1.00 97.50 226 GLN A O 1
ATOM 1843 N N . ILE A 1 227 ? -31.368 -12.425 29.670 1.00 97.38 227 ILE A N 1
ATOM 1844 C CA . ILE A 1 227 ? -31.160 -11.808 30.991 1.00 97.38 227 ILE A CA 1
ATOM 1845 C C . ILE A 1 227 ? -32.431 -11.097 31.471 1.00 97.38 227 ILE A C 1
ATOM 1847 O O . ILE A 1 227 ? -32.760 -11.131 32.656 1.00 97.38 227 ILE A O 1
ATOM 1851 N N . ARG A 1 228 ? -33.175 -10.455 30.562 1.00 97.31 228 ARG A N 1
ATOM 1852 C CA . ARG A 1 228 ? -34.446 -9.807 30.902 1.00 97.31 228 ARG A CA 1
ATOM 1853 C C . ARG A 1 228 ? -35.511 -10.820 31.332 1.00 97.31 228 ARG A C 1
ATOM 1855 O O . ARG A 1 228 ? -36.232 -10.530 32.285 1.00 97.31 228 ARG A O 1
ATOM 1862 N N . LYS A 1 229 ? -35.618 -11.966 30.649 1.00 97.50 229 LYS A N 1
ATOM 1863 C CA . LYS A 1 229 ? -36.529 -13.061 31.030 1.00 97.50 229 LYS A CA 1
ATOM 1864 C C . LYS A 1 229 ? -36.144 -13.625 32.396 1.00 97.50 229 LYS A C 1
ATOM 1866 O O . LYS A 1 229 ? -36.964 -13.592 33.305 1.00 97.50 229 LYS A O 1
ATOM 1871 N N . ASP A 1 230 ? -34.874 -13.972 32.578 1.00 96.56 230 ASP A N 1
ATOM 1872 C CA . ASP A 1 230 ? -34.365 -14.515 33.840 1.00 96.56 230 ASP A CA 1
ATOM 1873 C C . ASP A 1 230 ? -34.587 -13.530 35.005 1.00 96.56 230 ASP A C 1
ATOM 1875 O O . ASP A 1 230 ? -35.025 -13.910 36.090 1.00 96.56 230 ASP A O 1
ATOM 1879 N N . SER A 1 231 ? -34.354 -12.230 34.781 1.00 96.69 231 SER A N 1
ATOM 1880 C CA . SER A 1 231 ? -34.612 -11.192 35.786 1.00 96.69 231 SER A CA 1
ATOM 1881 C C . SER A 1 231 ? -36.094 -11.083 36.152 1.00 96.69 231 SER A C 1
ATOM 1883 O O . SER A 1 231 ? -36.410 -10.811 37.313 1.00 96.69 231 SER A O 1
ATOM 1885 N N . MET A 1 232 ? -36.998 -11.262 35.185 1.00 97.12 232 MET A N 1
ATOM 1886 C CA . MET A 1 232 ? -38.441 -11.267 35.424 1.00 97.12 232 MET A CA 1
ATOM 1887 C C . MET A 1 232 ? -38.856 -12.502 36.233 1.00 97.12 232 MET A C 1
ATOM 1889 O O . MET A 1 232 ? -39.607 -12.372 37.200 1.00 97.12 232 MET A O 1
ATOM 1893 N N . ASP A 1 233 ? -38.304 -13.672 35.916 1.00 96.44 233 ASP A N 1
ATOM 1894 C CA . ASP A 1 233 ? -38.571 -14.918 36.638 1.00 96.44 233 ASP A CA 1
ATOM 1895 C C . ASP A 1 233 ? -38.067 -14.861 38.087 1.00 96.44 233 ASP A C 1
ATOM 1897 O O . ASP A 1 233 ? -38.797 -15.212 39.018 1.00 96.44 233 ASP A O 1
ATOM 1901 N N . ILE A 1 234 ? -36.862 -14.321 38.310 1.00 96.06 234 ILE A N 1
ATOM 1902 C CA . ILE A 1 234 ? -36.313 -14.084 39.656 1.00 96.06 234 ILE A CA 1
ATOM 1903 C C . ILE A 1 234 ? -37.220 -13.139 40.454 1.00 96.06 234 ILE A C 1
ATOM 1905 O O . ILE A 1 234 ? -37.482 -13.373 41.640 1.00 96.06 234 ILE A O 1
ATOM 1909 N N . GLN A 1 235 ? -37.710 -12.068 39.824 1.00 96.25 235 GLN A N 1
ATOM 1910 C CA . GLN A 1 235 ? -38.622 -11.129 40.471 1.00 96.25 235 GLN A CA 1
ATOM 1911 C C . GLN A 1 235 ? -39.938 -11.816 40.865 1.00 96.25 235 GLN A C 1
ATOM 1913 O O . GLN A 1 235 ? -40.375 -11.667 42.010 1.00 96.25 235 GLN A O 1
ATOM 1918 N N . ASN A 1 236 ? -40.524 -12.609 39.966 1.00 96.00 236 ASN A N 1
ATOM 1919 C CA . ASN A 1 236 ? -41.749 -13.368 40.224 1.00 96.00 236 ASN A CA 1
ATOM 1920 C C . ASN A 1 236 ? -41.561 -14.360 41.384 1.00 96.00 236 ASN A C 1
ATOM 1922 O O . ASN A 1 236 ? -42.347 -14.361 42.336 1.00 96.00 236 ASN A O 1
ATOM 1926 N N . LEU A 1 237 ? -40.468 -15.128 41.386 1.00 96.12 237 LEU A N 1
ATOM 1927 C CA . LEU A 1 237 ? -40.158 -16.068 42.465 1.00 96.12 237 LEU A CA 1
ATOM 1928 C C . LEU A 1 237 ? -40.014 -15.356 43.819 1.00 96.12 237 LEU A C 1
ATOM 1930 O O . LEU A 1 237 ? -40.542 -15.811 44.835 1.00 96.12 237 LEU A O 1
ATOM 1934 N N . LYS A 1 238 ? -39.351 -14.193 43.845 1.00 95.25 238 LYS A N 1
ATOM 1935 C CA . LYS A 1 238 ? -39.220 -13.381 45.062 1.00 95.25 238 LYS A CA 1
ATOM 1936 C C . LYS A 1 238 ? -40.580 -12.911 45.578 1.00 95.25 238 LYS A C 1
ATOM 1938 O O . LYS A 1 238 ? -40.802 -12.927 46.791 1.00 95.25 238 LYS A O 1
ATOM 1943 N N . THR A 1 239 ? -41.488 -12.504 44.687 1.00 94.75 239 THR A N 1
ATOM 1944 C CA . THR A 1 239 ? -42.852 -12.123 45.087 1.00 94.75 239 THR A CA 1
ATOM 1945 C C . THR A 1 239 ? -43.623 -13.301 45.678 1.00 94.75 239 THR A C 1
ATOM 1947 O O . THR A 1 239 ? -44.219 -13.140 46.742 1.00 94.75 239 THR A O 1
ATOM 1950 N N . GLN A 1 240 ? -43.510 -14.494 45.086 1.00 95.44 240 GLN A N 1
ATOM 1951 C CA . GLN A 1 240 ? -44.143 -15.712 45.594 1.00 95.44 240 GLN A CA 1
ATOM 1952 C C . GLN A 1 240 ? -43.619 -16.094 46.986 1.00 95.44 240 GLN A C 1
ATOM 1954 O O . GLN A 1 240 ? -44.408 -16.263 47.914 1.00 95.44 240 GLN A O 1
ATOM 1959 N N . ILE A 1 241 ? -42.295 -16.133 47.179 1.00 95.06 241 ILE A N 1
ATOM 1960 C CA . ILE A 1 241 ? -41.680 -16.438 48.484 1.00 95.06 241 ILE A CA 1
ATOM 1961 C C . ILE A 1 241 ? -42.122 -15.429 49.553 1.00 95.06 241 ILE A C 1
ATOM 1963 O O . ILE A 1 241 ? -42.389 -15.799 50.699 1.00 95.06 241 ILE A O 1
ATOM 1967 N N . ASN A 1 242 ? -42.193 -14.141 49.207 1.00 94.38 242 ASN A N 1
ATOM 1968 C CA . ASN A 1 242 ? -42.648 -13.111 50.139 1.00 94.38 242 ASN A CA 1
ATOM 1969 C C . ASN A 1 242 ? -44.125 -13.285 50.513 1.00 94.38 242 ASN A C 1
ATOM 1971 O O . ASN A 1 242 ? -44.481 -13.075 51.675 1.00 94.38 242 ASN A O 1
ATOM 1975 N N . GLN A 1 243 ? -44.966 -13.696 49.564 1.00 94.50 243 GLN A N 1
ATOM 1976 C CA . GLN A 1 243 ? -46.372 -13.991 49.816 1.00 94.50 243 GLN A CA 1
ATOM 1977 C C . GLN A 1 243 ? -46.533 -15.211 50.730 1.00 94.50 243 GLN A C 1
ATOM 1979 O O . GLN A 1 243 ? -47.199 -15.112 51.757 1.00 94.50 243 GLN A O 1
ATOM 1984 N N . GLU A 1 244 ? -45.809 -16.302 50.471 1.00 94.31 244 GLU A N 1
ATOM 1985 C CA . GLU A 1 244 ? -45.810 -17.482 51.345 1.00 94.31 244 GLU A CA 1
ATOM 1986 C C . GLU A 1 244 ? -45.335 -17.164 52.770 1.00 94.31 244 GLU A C 1
ATOM 1988 O O . GLU A 1 244 ? -45.907 -17.647 53.751 1.00 94.31 244 GLU A O 1
ATOM 1993 N N . LYS A 1 245 ? -44.293 -16.334 52.917 1.00 92.75 245 LYS A N 1
ATOM 1994 C CA . LYS A 1 245 ? -43.827 -15.870 54.234 1.00 92.75 245 LYS A CA 1
ATOM 1995 C C . LYS A 1 245 ? -44.907 -15.069 54.955 1.00 92.75 245 LYS A C 1
ATOM 1997 O O . LYS A 1 245 ? -45.124 -15.298 56.144 1.00 92.75 245 LYS A O 1
ATOM 2002 N N . ARG A 1 246 ? -45.586 -14.157 54.250 1.00 92.25 246 ARG A N 1
ATOM 2003 C CA . ARG A 1 246 ? -46.702 -13.375 54.800 1.00 92.25 246 ARG A CA 1
ATOM 2004 C C . ARG A 1 246 ? -47.824 -14.293 55.285 1.00 92.25 246 ARG A C 1
ATOM 2006 O O . ARG A 1 246 ? -48.282 -14.125 56.413 1.00 92.25 246 ARG A O 1
ATOM 2013 N N . ASP A 1 247 ? -48.185 -15.298 54.494 1.00 91.88 247 ASP A N 1
ATOM 2014 C CA . ASP A 1 247 ? -49.230 -16.263 54.842 1.00 91.88 247 ASP A CA 1
ATOM 2015 C C . ASP A 1 247 ? -48.842 -17.114 56.060 1.00 91.88 247 ASP A C 1
ATOM 2017 O O . ASP A 1 247 ? -49.663 -17.329 56.953 1.00 91.88 247 ASP A O 1
ATOM 2021 N N . ARG A 1 248 ? -47.580 -17.561 56.159 1.00 93.06 248 ARG A N 1
ATOM 2022 C CA . ARG A 1 248 ? -47.074 -18.274 57.349 1.00 93.06 248 ARG A CA 1
ATOM 2023 C C . ARG A 1 248 ? -47.136 -17.411 58.604 1.00 93.06 248 ARG A C 1
ATOM 2025 O O . ARG A 1 248 ? -47.577 -17.893 59.646 1.00 93.06 248 ARG A O 1
ATOM 2032 N N . VAL A 1 249 ? -46.713 -16.148 58.511 1.00 91.06 249 VAL A N 1
ATOM 2033 C CA . VAL A 1 249 ? -46.790 -15.203 59.635 1.00 91.06 249 VAL A CA 1
ATOM 2034 C C . VAL A 1 249 ? -48.244 -15.000 60.046 1.00 91.06 249 VAL A C 1
ATOM 2036 O O . VAL A 1 249 ? -48.547 -15.098 61.229 1.00 91.06 249 VAL A O 1
ATOM 2039 N N . GLN A 1 250 ? -49.155 -14.794 59.092 1.00 91.44 250 GLN A N 1
ATOM 2040 C CA . GLN A 1 250 ? -50.578 -14.608 59.374 1.00 91.44 250 GLN A CA 1
ATOM 2041 C C . GLN A 1 250 ? -51.207 -15.837 60.050 1.00 91.44 250 GLN A C 1
ATOM 2043 O O . GLN A 1 250 ? -51.940 -15.674 61.026 1.00 91.44 250 GLN A O 1
ATOM 2048 N N . LYS A 1 251 ? -50.883 -17.054 59.589 1.00 91.25 251 LYS A N 1
ATOM 2049 C CA . LYS A 1 251 ? -51.318 -18.311 60.226 1.00 91.25 251 LYS A CA 1
ATOM 2050 C C . LYS A 1 251 ? -50.795 -18.436 61.657 1.00 91.25 251 LYS A C 1
ATOM 2052 O O . LYS A 1 251 ? -51.588 -18.656 62.565 1.00 91.25 251 LYS A O 1
ATOM 2057 N N . SER A 1 252 ? -49.499 -18.205 61.870 1.00 88.75 252 SER A N 1
ATOM 2058 C CA . SER A 1 252 ? -48.884 -18.222 63.207 1.00 88.75 252 SER A CA 1
ATOM 2059 C C . SER A 1 252 ? -49.527 -17.199 64.154 1.00 88.75 252 SER A C 1
ATOM 2061 O O . SER A 1 252 ? -49.828 -17.512 65.304 1.00 88.75 252 SER A O 1
ATOM 2063 N N . LEU A 1 253 ? -49.827 -15.992 63.661 1.00 89.44 253 LEU A N 1
ATOM 2064 C CA . LEU A 1 253 ? -50.502 -14.943 64.433 1.00 89.44 253 LEU A CA 1
ATOM 2065 C C . LEU A 1 253 ? -51.933 -15.353 64.812 1.00 89.44 253 LEU A C 1
ATOM 2067 O O . LEU A 1 253 ? -52.367 -15.109 65.937 1.00 89.44 253 LEU A O 1
ATOM 2071 N N . HIS A 1 254 ? -52.660 -15.995 63.894 1.00 89.00 254 HIS A N 1
ATOM 2072 C CA . HIS A 1 254 ? -53.996 -16.525 64.161 1.00 89.00 254 HIS A CA 1
ATOM 2073 C C . HIS A 1 254 ? -53.966 -17.660 65.197 1.00 89.00 254 HIS A C 1
ATOM 2075 O O . HIS A 1 254 ? -54.734 -17.628 66.155 1.00 89.00 254 HIS A O 1
ATOM 2081 N N . GLU A 1 255 ? -53.035 -18.608 65.069 1.00 87.69 255 GLU A N 1
ATOM 2082 C CA . GLU A 1 255 ? -52.829 -19.678 66.053 1.00 87.69 255 GLU A CA 1
ATOM 2083 C C . GLU A 1 255 ? -52.440 -19.130 67.432 1.00 87.69 255 GLU A C 1
ATOM 2085 O O . GLU A 1 255 ? -52.955 -19.595 68.447 1.00 87.69 255 GLU A O 1
ATOM 2090 N N . ALA A 1 256 ? -51.567 -18.120 67.489 1.00 85.38 256 ALA A N 1
ATOM 2091 C CA . ALA A 1 256 ? -51.188 -17.462 68.735 1.00 85.38 256 ALA A CA 1
ATOM 2092 C C . ALA A 1 256 ? -52.378 -16.740 69.385 1.00 85.38 256 ALA A C 1
ATOM 2094 O O . ALA A 1 256 ? -52.567 -16.859 70.593 1.00 85.38 256 ALA A O 1
ATOM 2095 N N . ARG A 1 257 ? -53.210 -16.041 68.597 1.00 86.00 257 ARG A N 1
ATOM 2096 C CA . ARG A 1 257 ? -54.455 -15.427 69.093 1.00 86.00 257 ARG A CA 1
ATOM 2097 C C . ARG A 1 257 ? -55.407 -16.472 69.655 1.00 86.00 257 ARG A C 1
ATOM 2099 O O . ARG A 1 257 ? -55.880 -16.286 70.768 1.00 86.00 257 ARG A O 1
ATOM 2106 N N . LYS A 1 258 ? -55.612 -17.578 68.936 1.00 84.81 258 LYS A N 1
ATOM 2107 C CA . LYS A 1 258 ? -56.445 -18.688 69.401 1.00 84.81 258 LYS A CA 1
ATOM 2108 C C . LYS A 1 258 ? -55.917 -19.272 70.715 1.00 84.81 258 LYS A C 1
ATOM 2110 O O . LYS A 1 258 ? -56.676 -19.407 71.657 1.00 84.81 258 LYS A O 1
ATOM 2115 N N . LYS A 1 259 ? -54.603 -19.500 70.835 1.00 83.62 259 LYS A N 1
ATOM 2116 C CA . LYS A 1 259 ? -53.984 -19.947 72.097 1.00 83.62 259 LYS A CA 1
ATOM 2117 C C . LYS A 1 259 ? -54.160 -18.941 73.238 1.00 83.62 259 LYS A C 1
ATOM 2119 O O . LYS A 1 259 ? -54.370 -19.351 74.372 1.00 83.62 259 LYS A O 1
ATOM 2124 N N . ILE A 1 260 ? -54.049 -17.638 72.969 1.00 79.69 260 ILE A N 1
ATOM 2125 C CA . ILE A 1 260 ? -54.297 -16.595 73.979 1.00 79.69 260 ILE A CA 1
ATOM 2126 C C . ILE A 1 260 ? -55.762 -16.620 74.421 1.00 79.69 260 ILE A C 1
ATOM 2128 O O . ILE A 1 260 ? -56.030 -16.506 75.613 1.00 79.69 260 ILE A O 1
ATOM 2132 N N . GLU A 1 261 ? -56.689 -16.779 73.481 1.00 79.56 261 GLU A N 1
ATOM 2133 C CA . GLU A 1 261 ? -58.123 -16.888 73.746 1.00 79.56 261 GLU A CA 1
ATOM 2134 C C . GLU A 1 261 ? -58.449 -18.153 74.551 1.00 79.56 261 GLU A C 1
ATOM 2136 O O . GLU A 1 261 ? -59.131 -18.057 75.568 1.00 79.56 261 GLU A O 1
ATOM 2141 N N . ASP A 1 262 ? -57.854 -19.297 74.202 1.00 77.62 262 ASP A N 1
ATOM 2142 C CA . ASP A 1 262 ? -57.962 -20.552 74.953 1.00 77.62 262 ASP A CA 1
ATOM 2143 C C . ASP A 1 262 ? -57.420 -20.394 76.388 1.00 77.62 262 ASP A C 1
ATOM 2145 O O . ASP A 1 262 ? -58.082 -20.782 77.349 1.00 77.62 262 ASP A O 1
ATOM 2149 N N . ILE A 1 263 ? -56.255 -19.750 76.565 1.00 78.31 263 ILE A N 1
ATOM 2150 C CA . ILE A 1 263 ? -55.688 -19.441 77.892 1.00 78.31 263 ILE A CA 1
ATOM 2151 C C . ILE A 1 263 ? -56.594 -18.478 78.667 1.00 78.31 263 ILE A C 1
ATOM 2153 O O . ILE A 1 263 ? -56.736 -18.612 79.883 1.00 78.31 263 ILE A O 1
ATOM 2157 N N . HIS A 1 264 ? -57.183 -17.482 78.004 1.00 76.31 264 HIS A N 1
ATOM 2158 C CA . HIS A 1 264 ? -58.087 -16.532 78.645 1.00 76.31 264 HIS A CA 1
ATOM 2159 C C . HIS A 1 264 ? -59.364 -17.233 79.115 1.00 76.31 264 HIS A C 1
ATOM 2161 O O . HIS A 1 264 ? -59.753 -17.072 80.268 1.00 76.31 264 HIS A O 1
ATOM 2167 N N . MET A 1 265 ? -59.960 -18.059 78.257 1.00 74.12 265 MET A N 1
ATOM 2168 C CA . MET A 1 265 ? -61.137 -18.870 78.557 1.00 74.12 265 MET A CA 1
ATOM 2169 C C . MET A 1 265 ? -60.858 -19.861 79.696 1.00 74.12 265 MET A C 1
ATOM 2171 O O . MET A 1 265 ? -61.655 -19.960 80.628 1.00 74.12 265 MET A O 1
ATOM 2175 N N . GLN A 1 266 ? -59.694 -20.518 79.692 1.00 71.00 266 GLN A N 1
ATOM 2176 C CA . GLN A 1 266 ? -59.266 -21.401 80.778 1.00 71.00 266 GLN A CA 1
ATOM 2177 C C . GLN A 1 266 ? -59.091 -20.632 82.098 1.00 71.00 266 GLN A C 1
ATOM 2179 O O . GLN A 1 266 ? -59.660 -21.019 83.117 1.00 71.00 266 GLN A O 1
ATOM 2184 N N . LYS A 1 267 ? -58.401 -19.482 82.081 1.00 71.25 267 LYS A N 1
ATOM 2185 C CA . LYS A 1 267 ? -58.242 -18.615 83.265 1.00 71.25 267 LYS A CA 1
ATOM 2186 C C . LYS A 1 267 ? -59.558 -18.022 83.764 1.00 71.25 267 LYS A C 1
ATOM 2188 O O . LYS A 1 267 ? -59.658 -17.670 84.939 1.00 71.25 267 LYS A O 1
ATOM 2193 N N . GLU A 1 268 ? -60.537 -17.822 82.890 1.00 65.19 268 GLU A N 1
ATOM 2194 C CA . GLU A 1 268 ? -61.866 -17.351 83.272 1.00 65.19 268 GLU A CA 1
ATOM 2195 C C . GLU A 1 268 ? -62.694 -18.479 83.906 1.00 65.19 268 GLU A C 1
ATOM 2197 O O . GLU A 1 268 ? -63.384 -18.235 84.896 1.00 65.19 268 GLU A O 1
ATOM 2202 N N . SER A 1 269 ? -62.560 -19.715 83.411 1.00 63.38 269 SER A N 1
ATOM 2203 C CA . SER A 1 269 ? -63.129 -20.919 84.034 1.00 63.38 269 SER A CA 1
ATOM 2204 C C . SER A 1 269 ? -62.550 -21.151 85.434 1.00 63.38 269 SER A C 1
ATOM 2206 O O . SER A 1 269 ? -63.298 -21.239 86.405 1.00 63.38 269 SER A O 1
ATOM 2208 N N . GLU A 1 270 ? -61.221 -21.112 85.567 1.00 62.56 270 GLU A N 1
ATOM 2209 C CA . GLU A 1 270 ? -60.522 -21.257 86.854 1.00 62.56 270 GLU A CA 1
ATOM 2210 C C . GLU A 1 270 ? -60.896 -20.135 87.845 1.00 62.56 270 GLU A C 1
ATOM 2212 O O . GLU A 1 270 ? -61.041 -20.369 89.046 1.00 62.56 270 GLU A O 1
ATOM 2217 N N . ARG A 1 271 ? -61.119 -18.901 87.361 1.00 60.91 271 ARG A N 1
ATOM 2218 C CA . ARG A 1 271 ? -61.587 -17.788 88.207 1.00 60.91 271 ARG A CA 1
ATOM 2219 C C . ARG A 1 271 ? -63.030 -17.949 88.678 1.00 60.91 271 ARG A C 1
ATOM 2221 O O . ARG A 1 271 ? -63.322 -17.551 89.806 1.00 60.91 271 ARG A O 1
ATOM 2228 N N . LYS A 1 272 ? -63.921 -18.509 87.854 1.00 58.94 272 LYS A N 1
ATOM 2229 C CA . LYS A 1 272 ? -65.316 -18.784 88.240 1.00 58.94 272 LYS A CA 1
ATOM 2230 C C . LYS A 1 272 ? -65.383 -19.858 89.331 1.00 58.94 272 LYS A C 1
ATOM 2232 O O . LYS A 1 272 ? -66.084 -19.659 90.323 1.00 58.94 272 LYS A O 1
ATOM 2237 N N . GLU A 1 273 ? -64.577 -20.911 89.216 1.00 56.34 273 GLU A N 1
ATOM 2238 C CA . GLU A 1 273 ? -64.479 -21.979 90.224 1.00 56.34 273 GLU A CA 1
ATOM 2239 C C . GLU A 1 273 ? -63.858 -21.485 91.545 1.00 56.34 273 GLU A C 1
ATOM 2241 O O . GLU A 1 273 ? -64.376 -21.758 92.631 1.00 56.34 273 GLU A O 1
ATOM 2246 N N . PHE A 1 274 ? -62.803 -20.663 91.480 1.00 58.34 274 PHE A N 1
ATOM 2247 C CA . PHE A 1 274 ? -62.149 -20.113 92.675 1.00 58.34 274 PHE A CA 1
ATOM 2248 C C . PHE A 1 274 ? -63.019 -19.092 93.437 1.00 58.34 274 PHE A C 1
ATOM 2250 O O . PHE A 1 274 ? -62.931 -18.984 94.665 1.00 58.34 274 PHE A O 1
ATOM 2257 N N . TYR A 1 275 ? -63.877 -18.339 92.737 1.00 59.84 275 TYR A N 1
ATOM 2258 C CA . TYR A 1 275 ? -64.785 -17.369 93.360 1.00 59.84 275 TYR A CA 1
ATOM 2259 C C . TYR A 1 275 ? -65.961 -18.048 94.082 1.00 59.84 275 TYR A C 1
ATOM 2261 O O . TYR A 1 275 ? -66.307 -17.631 95.188 1.00 59.84 275 TYR A O 1
ATOM 2269 N N . GLN A 1 276 ? -66.520 -19.130 93.524 1.00 57.09 276 GLN A N 1
ATOM 2270 C CA . GLN A 1 276 ? -67.575 -19.921 94.179 1.00 57.09 276 GLN A CA 1
ATOM 2271 C C . GLN A 1 276 ? -67.097 -20.551 95.494 1.00 57.09 276 GLN A C 1
ATOM 2273 O O . GLN A 1 276 ? -67.742 -20.370 96.528 1.00 57.09 276 GLN A O 1
ATOM 2278 N N . PHE A 1 277 ? -65.919 -21.180 95.491 1.00 61.69 277 PHE A N 1
ATOM 2279 C CA . PHE A 1 277 ? -65.342 -21.809 96.684 1.00 61.69 277 PHE A CA 1
ATOM 2280 C C . PHE A 1 277 ? -65.097 -20.812 97.836 1.00 61.69 277 PHE A C 1
ATOM 2282 O O . PHE A 1 277 ? -65.279 -21.121 99.017 1.00 61.69 277 PHE A O 1
ATOM 2289 N N . ARG A 1 278 ? -64.705 -19.572 97.513 1.00 55.59 278 ARG A N 1
ATOM 2290 C CA . ARG A 1 278 ? -64.434 -18.523 98.513 1.00 55.59 278 ARG A CA 1
ATOM 2291 C C . ARG A 1 278 ? -65.707 -17.852 99.046 1.00 55.59 278 ARG A C 1
ATOM 2293 O O . ARG A 1 278 ? -65.687 -17.338 100.169 1.00 55.59 278 ARG A O 1
ATOM 2300 N N . LEU A 1 279 ? -66.791 -17.856 98.269 1.00 54.75 279 LEU A N 1
ATOM 2301 C CA . LEU A 1 279 ? -68.108 -17.381 98.700 1.00 54.75 279 LEU A CA 1
ATOM 2302 C C . LEU A 1 279 ? -68.714 -18.353 99.726 1.00 54.75 279 LEU A C 1
ATOM 2304 O O . LEU A 1 279 ? -69.131 -17.936 100.801 1.00 54.75 279 LEU A O 1
ATOM 2308 N N . GLU A 1 280 ? -68.653 -19.654 99.441 1.00 58.38 280 GLU A N 1
ATOM 2309 C CA . GLU A 1 280 ? -69.208 -20.727 100.276 1.00 58.38 280 GLU A CA 1
ATOM 2310 C C . GLU A 1 280 ? -68.545 -20.794 101.666 1.00 58.38 280 GLU A C 1
ATOM 2312 O O . GLU A 1 280 ? -69.220 -20.882 102.695 1.00 58.38 280 GLU A O 1
ATOM 2317 N N . LYS A 1 281 ? -67.220 -20.601 101.716 1.00 59.16 281 LYS A N 1
ATOM 2318 C CA . LYS A 1 281 ? -66.450 -20.570 102.969 1.00 59.16 281 LYS A CA 1
ATOM 2319 C C . LYS A 1 281 ? -66.735 -19.335 103.839 1.00 59.16 281 LYS A C 1
ATOM 2321 O O . LYS A 1 281 ? -66.653 -19.420 105.061 1.00 59.16 281 LYS A O 1
ATOM 2326 N N . ASN A 1 282 ? -67.067 -18.184 103.244 1.00 55.44 282 ASN A N 1
ATOM 2327 C CA . ASN A 1 282 ? -67.435 -16.982 104.009 1.00 55.44 282 ASN A CA 1
ATOM 2328 C C . ASN A 1 282 ? -68.867 -17.059 104.550 1.00 55.44 282 ASN A C 1
ATOM 2330 O O . ASN A 1 282 ? -69.110 -16.620 105.673 1.00 55.44 282 ASN A O 1
ATOM 2334 N N . THR A 1 283 ? -69.794 -17.656 103.800 1.00 58.50 283 THR A N 1
ATOM 2335 C CA . THR A 1 283 ? -71.179 -17.862 104.249 1.00 58.50 283 THR A CA 1
ATOM 2336 C C . THR A 1 283 ? -71.239 -18.768 105.484 1.00 58.50 283 THR A C 1
ATOM 2338 O O . THR A 1 283 ? -71.946 -18.441 106.435 1.00 58.50 283 THR A O 1
ATOM 2341 N N . GLN A 1 284 ? -70.420 -19.828 105.541 1.00 61.53 284 GLN A N 1
ATOM 2342 C CA . GLN A 1 284 ? -70.295 -20.679 106.737 1.00 61.53 284 GLN A CA 1
ATOM 2343 C C . GLN A 1 284 ? -69.787 -19.914 107.967 1.00 61.53 284 GLN A C 1
ATOM 2345 O O . GLN A 1 284 ? -70.377 -20.008 109.041 1.00 61.53 284 GLN A O 1
ATOM 2350 N N . VAL A 1 285 ? -68.745 -19.090 107.813 1.00 65.81 285 VAL A N 1
ATOM 2351 C CA . VAL A 1 285 ? -68.178 -18.311 108.931 1.00 65.81 285 VAL A CA 1
ATOM 2352 C C . VAL A 1 285 ? -69.166 -17.257 109.454 1.00 65.81 285 VAL A C 1
ATOM 2354 O O . VAL A 1 285 ? -69.206 -16.986 110.657 1.00 65.81 285 VAL A O 1
ATOM 2357 N N . ILE A 1 286 ? -69.984 -16.667 108.577 1.00 62.78 286 ILE A N 1
ATOM 2358 C CA . ILE A 1 286 ? -71.039 -15.717 108.965 1.00 62.78 286 ILE A CA 1
ATOM 2359 C C . ILE A 1 286 ? -72.151 -16.434 109.743 1.00 62.78 286 ILE A C 1
ATOM 2361 O O . ILE A 1 286 ? -72.598 -15.930 110.776 1.00 62.78 286 ILE A O 1
ATOM 2365 N N . GLN A 1 287 ? -72.549 -17.628 109.302 1.00 66.06 287 GLN A N 1
ATOM 2366 C CA . GLN A 1 287 ? -73.590 -18.421 109.952 1.00 66.06 287 GLN A CA 1
ATOM 2367 C C . GLN A 1 287 ? -73.159 -18.876 111.358 1.00 66.06 287 GLN A C 1
ATOM 2369 O O . GLN A 1 287 ? -73.879 -18.619 112.325 1.00 66.06 287 GLN A O 1
ATOM 2374 N N . GLU A 1 288 ? -71.937 -19.397 111.511 1.00 70.00 288 GLU A N 1
ATOM 2375 C CA . GLU A 1 288 ? -71.368 -19.802 112.808 1.00 70.00 288 GLU A CA 1
ATOM 2376 C C . GLU A 1 288 ? -71.257 -18.638 113.807 1.00 70.00 288 GLU A C 1
ATOM 2378 O O . GLU A 1 288 ? -71.530 -18.793 115.003 1.00 70.00 288 GLU A O 1
ATOM 2383 N N . LYS A 1 289 ? -70.874 -17.443 113.336 1.00 64.94 289 LYS A N 1
ATOM 2384 C CA . LYS A 1 289 ? -70.793 -16.257 114.200 1.00 64.94 289 LYS A CA 1
ATOM 2385 C C . LYS A 1 289 ? -72.168 -15.710 114.576 1.00 64.94 289 LYS A C 1
ATOM 2387 O O . LYS A 1 289 ? -72.329 -15.273 115.715 1.00 64.94 289 LYS A O 1
ATOM 2392 N N . SER A 1 290 ? -73.155 -15.780 113.682 1.00 61.00 290 SER A N 1
ATOM 2393 C CA . SER A 1 290 ? -74.530 -15.348 113.971 1.00 61.00 290 SER A CA 1
ATOM 2394 C C . SER A 1 290 ? -75.198 -16.205 115.056 1.00 61.00 290 SER A C 1
ATOM 2396 O O . SER A 1 290 ? -75.814 -15.669 115.976 1.00 61.00 290 SER A O 1
ATOM 2398 N N . GLU A 1 291 ? -74.982 -17.525 115.041 1.00 69.00 291 GLU A N 1
ATOM 2399 C CA . GLU A 1 291 ? -75.494 -18.423 116.084 1.00 69.00 291 GLU A CA 1
ATOM 2400 C C . GLU A 1 291 ? -74.817 -18.191 117.437 1.00 69.00 291 GLU A C 1
ATOM 2402 O O . GLU A 1 291 ? -75.444 -18.312 118.493 1.00 69.00 291 GLU A O 1
ATOM 2407 N N . ARG A 1 292 ? -73.530 -17.828 117.421 1.00 68.50 292 ARG A N 1
ATOM 2408 C CA . ARG A 1 292 ? -72.780 -17.506 118.636 1.00 68.50 292 ARG A CA 1
ATOM 2409 C C . ARG A 1 292 ? -73.216 -16.177 119.251 1.00 68.50 292 ARG A C 1
ATOM 2411 O O . ARG A 1 292 ? -73.285 -16.093 120.473 1.00 68.50 292 ARG A O 1
ATOM 2418 N N . ILE A 1 293 ? -73.544 -15.179 118.428 1.00 64.88 293 ILE A N 1
ATOM 2419 C CA . ILE A 1 293 ? -74.115 -13.900 118.880 1.00 64.88 293 ILE A CA 1
ATOM 2420 C C . ILE A 1 293 ? -75.496 -14.134 119.505 1.00 64.88 293 ILE A C 1
ATOM 2422 O O . ILE A 1 293 ? -75.709 -13.735 120.646 1.00 64.88 293 ILE A O 1
ATOM 2426 N N . ARG A 1 294 ? -76.366 -14.913 118.850 1.00 70.75 294 ARG A N 1
ATOM 2427 C CA . ARG A 1 294 ? -77.702 -15.258 119.367 1.00 70.75 294 ARG A CA 1
ATOM 2428 C C . ARG A 1 294 ? -77.662 -15.929 120.750 1.00 70.75 294 ARG A C 1
ATOM 2430 O O . ARG A 1 294 ? -78.467 -15.611 121.619 1.00 70.75 294 ARG A O 1
ATOM 2437 N N . LYS A 1 295 ? -76.693 -16.823 120.984 1.00 74.44 295 LYS A N 1
ATOM 2438 C CA . LYS A 1 295 ? -76.487 -17.467 122.298 1.00 74.44 295 LYS A CA 1
ATOM 2439 C C . LYS A 1 295 ? -75.985 -16.498 123.378 1.00 74.44 295 LYS A C 1
ATOM 2441 O O . LYS A 1 295 ? -76.275 -16.705 124.553 1.00 74.44 295 LYS A O 1
ATOM 2446 N N . MET A 1 296 ? -75.230 -15.460 123.009 1.00 60.53 296 MET A N 1
ATOM 2447 C CA . MET A 1 296 ? -74.779 -14.438 123.963 1.00 60.53 296 MET A CA 1
ATOM 2448 C C . MET A 1 296 ? -75.885 -13.429 124.301 1.00 60.53 296 MET A C 1
ATOM 2450 O O . MET A 1 296 ? -75.989 -13.036 125.459 1.00 60.53 296 MET A O 1
ATOM 2454 N N . GLU A 1 297 ? -76.754 -13.091 123.347 1.00 66.25 297 GLU A N 1
ATOM 2455 C CA . GLU A 1 297 ? -77.928 -12.230 123.571 1.00 66.25 297 GLU A CA 1
ATOM 2456 C C . GLU A 1 297 ? -78.965 -12.883 124.511 1.00 66.25 297 GLU A C 1
ATOM 2458 O O . GLU A 1 297 ? -79.571 -12.214 125.350 1.00 66.25 297 GLU A O 1
ATOM 2463 N N . GLU A 1 298 ? -79.151 -14.208 124.447 1.00 75.44 298 GLU A N 1
ATOM 2464 C CA . GLU A 1 298 ? -79.998 -14.937 125.410 1.00 75.44 298 GLU A CA 1
ATOM 2465 C C . GLU A 1 298 ? -79.436 -14.889 126.840 1.00 75.44 298 GLU A C 1
ATOM 2467 O O . GLU A 1 298 ? -80.190 -14.715 127.802 1.00 75.44 298 GLU A O 1
ATOM 2472 N N . LEU A 1 299 ? -78.112 -15.000 126.990 1.00 74.38 299 LEU A N 1
ATOM 2473 C CA . LEU A 1 299 ? -77.444 -14.909 128.291 1.00 74.38 299 LEU A CA 1
ATOM 2474 C C . LEU A 1 299 ? -77.497 -13.491 128.870 1.00 74.38 299 LEU A C 1
ATOM 2476 O O . LEU A 1 299 ? -77.720 -13.328 130.071 1.00 74.38 299 LEU A O 1
ATOM 2480 N N . GLU A 1 300 ? -77.340 -12.469 128.029 1.00 67.56 300 GLU A N 1
ATOM 2481 C CA . GLU A 1 300 ? -77.467 -11.065 128.424 1.00 67.56 300 GLU A CA 1
ATOM 2482 C C . GLU A 1 300 ? -78.873 -10.760 128.964 1.00 67.56 300 GLU A C 1
ATOM 2484 O O . GLU A 1 300 ? -79.014 -10.204 130.057 1.00 67.56 300 GLU A O 1
ATOM 2489 N N . ASN A 1 301 ? -79.919 -11.212 128.267 1.00 74.69 301 ASN A N 1
ATOM 2490 C CA . ASN A 1 301 ? -81.304 -11.008 128.694 1.00 74.69 301 ASN A CA 1
ATOM 2491 C C . ASN A 1 301 ? -81.624 -11.692 130.034 1.00 74.69 301 ASN A C 1
ATOM 2493 O O . ASN A 1 301 ? -82.325 -11.126 130.880 1.00 74.69 301 ASN A O 1
ATOM 2497 N N . GLN A 1 302 ? -81.067 -12.882 130.279 1.00 77.94 302 GLN A N 1
ATOM 2498 C CA . GLN A 1 302 ? -81.199 -13.560 131.574 1.00 77.94 302 GLN A CA 1
ATOM 2499 C C . GLN A 1 302 ? -80.507 -12.787 132.706 1.00 77.94 302 GLN A C 1
ATOM 2501 O O . GLN A 1 302 ? -81.016 -12.739 133.833 1.00 77.94 302 GLN A O 1
ATOM 2506 N N . LEU A 1 303 ? -79.368 -12.154 132.419 1.00 69.19 303 LEU A N 1
ATOM 2507 C CA . LEU A 1 303 ? -78.621 -11.358 133.389 1.00 69.19 303 LEU A CA 1
ATOM 2508 C C . LEU A 1 303 ? -79.338 -10.040 133.712 1.00 69.19 303 LEU A C 1
ATOM 2510 O O . LEU A 1 303 ? -79.475 -9.691 134.886 1.00 69.19 303 LEU A O 1
ATOM 2514 N N . LEU A 1 304 ? -79.882 -9.365 132.694 1.00 68.56 304 LEU A N 1
ATOM 2515 C CA . LEU A 1 304 ? -80.717 -8.168 132.841 1.00 68.56 304 LEU A CA 1
ATOM 2516 C C . LEU A 1 304 ? -81.969 -8.443 133.683 1.00 68.56 304 LEU A C 1
ATOM 2518 O O . LEU A 1 304 ? -82.300 -7.659 134.577 1.00 68.56 304 LEU A O 1
ATOM 2522 N N . SER A 1 305 ? -82.627 -9.587 133.470 1.00 71.94 305 SER A N 1
ATOM 2523 C CA . SER A 1 305 ? -83.791 -9.980 134.270 1.00 71.94 305 SER A CA 1
ATOM 2524 C C . SER A 1 305 ? -83.430 -10.240 135.737 1.00 71.94 305 SER A C 1
ATOM 2526 O O . SER A 1 305 ? -84.201 -9.879 136.626 1.00 71.94 305 SER A O 1
ATOM 2528 N N . ARG A 1 306 ? -82.255 -10.823 136.021 1.00 73.62 306 ARG A N 1
ATOM 2529 C CA . ARG A 1 306 ? -81.766 -11.014 137.399 1.00 73.62 306 ARG A CA 1
ATOM 2530 C C . ARG A 1 306 ? -81.404 -9.693 138.072 1.00 73.62 306 ARG A C 1
ATOM 2532 O O . ARG A 1 306 ? -81.749 -9.500 139.235 1.00 73.62 306 ARG A O 1
ATOM 2539 N N . LEU A 1 307 ? -80.763 -8.778 137.345 1.00 72.00 307 LEU A N 1
ATOM 2540 C CA . LEU A 1 307 ? -80.365 -7.473 137.873 1.00 72.00 307 LEU A CA 1
ATOM 2541 C C . LEU A 1 307 ? -81.587 -6.629 138.261 1.00 72.00 307 LEU A C 1
ATOM 2543 O O . LEU A 1 307 ? -81.624 -6.055 139.349 1.00 72.00 307 LEU A O 1
ATOM 2547 N N . LYS A 1 308 ? -82.620 -6.628 137.408 1.00 73.50 308 LYS A N 1
ATOM 2548 C CA . LYS A 1 308 ? -83.898 -5.960 137.681 1.00 73.50 308 LYS A CA 1
ATOM 2549 C C . LYS A 1 308 ? -84.581 -6.535 138.925 1.00 73.50 308 LYS A C 1
ATOM 2551 O O . LYS A 1 308 ? -85.023 -5.766 139.773 1.00 73.50 308 LYS A O 1
ATOM 2556 N N . ASN A 1 309 ? -84.579 -7.862 139.076 1.00 75.12 309 ASN A N 1
ATOM 2557 C CA . ASN A 1 309 ? -85.145 -8.540 140.246 1.00 75.12 309 ASN A CA 1
ATOM 2558 C C . ASN A 1 309 ? -84.373 -8.221 141.542 1.00 75.12 309 ASN A C 1
ATOM 2560 O O . ASN A 1 309 ? -84.989 -8.013 142.590 1.00 75.12 309 ASN A O 1
ATOM 2564 N N . SER A 1 310 ? -83.040 -8.114 141.476 1.00 72.12 310 SER A N 1
ATOM 2565 C CA . SER A 1 310 ? -82.212 -7.666 142.605 1.00 72.12 310 SER A CA 1
ATOM 2566 C C . SER A 1 310 ? -82.463 -6.204 142.977 1.00 72.12 310 SER A C 1
ATOM 2568 O O . SER A 1 310 ? -82.512 -5.893 144.164 1.00 72.12 310 SER A O 1
ATOM 2570 N N . GLN A 1 311 ? -82.671 -5.313 142.004 1.00 75.81 311 GLN A N 1
ATOM 2571 C CA . GLN A 1 311 ? -83.007 -3.910 142.275 1.00 75.81 311 GLN A CA 1
ATOM 2572 C C . GLN A 1 311 ? -84.400 -3.758 142.900 1.00 75.81 311 GLN A C 1
ATOM 2574 O O . GLN A 1 311 ? -84.565 -2.976 143.834 1.00 75.81 311 GLN A O 1
ATOM 2579 N N . THR A 1 312 ? -85.395 -4.536 142.463 1.00 75.44 312 THR A N 1
ATOM 2580 C CA . THR A 1 312 ? -86.709 -4.566 143.129 1.00 75.44 312 THR A CA 1
ATOM 2581 C C . THR A 1 312 ? -86.623 -5.126 144.546 1.00 75.44 312 THR A C 1
ATOM 2583 O O . THR A 1 312 ? -87.212 -4.539 145.448 1.00 75.44 312 THR A O 1
ATOM 2586 N N . ALA A 1 313 ? -85.826 -6.176 144.776 1.00 74.00 313 ALA A N 1
ATOM 2587 C CA . ALA A 1 313 ? -85.607 -6.726 146.115 1.00 74.00 313 ALA A CA 1
ATOM 2588 C C . ALA A 1 313 ? -84.873 -5.737 147.041 1.00 74.00 313 ALA A C 1
ATOM 2590 O O . ALA A 1 313 ? -85.191 -5.634 148.225 1.00 74.00 313 ALA A O 1
ATOM 2591 N N . GLN A 1 314 ? -83.921 -4.966 146.505 1.00 73.44 314 GLN A N 1
ATOM 2592 C CA . GLN A 1 314 ? -83.244 -3.898 147.241 1.00 73.44 314 GLN A CA 1
ATOM 2593 C C . GLN A 1 314 ? -84.212 -2.763 147.598 1.00 73.44 314 GLN A C 1
ATOM 2595 O O . GLN A 1 314 ? -84.195 -2.284 148.730 1.00 73.44 314 GLN A O 1
ATOM 2600 N N . ASN A 1 315 ? -85.086 -2.361 146.674 1.00 75.06 315 ASN A N 1
ATOM 2601 C CA . ASN A 1 315 ? -86.091 -1.332 146.936 1.00 75.06 315 ASN A CA 1
ATOM 2602 C C . ASN A 1 315 ? -87.138 -1.798 147.958 1.00 75.06 315 ASN A C 1
ATOM 2604 O O . ASN A 1 315 ? -87.452 -1.036 148.868 1.00 75.06 315 ASN A O 1
ATOM 2608 N N . GLU A 1 316 ? -87.598 -3.052 147.890 1.00 75.19 316 GLU A N 1
ATOM 2609 C CA . GLU A 1 316 ? -88.447 -3.658 148.929 1.00 75.19 316 GLU A CA 1
ATOM 2610 C C . GLU A 1 316 ? -87.748 -3.702 150.294 1.00 75.19 316 GLU A C 1
ATOM 2612 O O . GLU A 1 316 ? -88.370 -3.435 151.323 1.00 75.19 316 GLU A O 1
ATOM 2617 N N . ALA A 1 317 ? -86.452 -4.029 150.332 1.00 69.25 317 ALA A N 1
ATOM 2618 C CA . ALA A 1 317 ? -85.675 -4.026 151.569 1.00 69.25 317 ALA A CA 1
ATOM 2619 C C . ALA A 1 317 ? -85.528 -2.607 152.142 1.00 69.25 317 ALA A C 1
ATOM 2621 O O . ALA A 1 317 ? -85.696 -2.419 153.346 1.00 69.25 317 ALA A O 1
ATOM 2622 N N . ILE A 1 318 ? -85.282 -1.603 151.293 1.00 76.38 318 ILE A N 1
ATOM 2623 C CA . ILE A 1 318 ? -85.228 -0.186 151.685 1.00 76.38 318 ILE A CA 1
ATOM 2624 C C . ILE A 1 318 ? -86.592 0.290 152.193 1.00 76.38 318 ILE A C 1
ATOM 2626 O O . ILE A 1 318 ? -86.651 1.024 153.179 1.00 76.38 318 ILE A O 1
ATOM 2630 N N . GLU A 1 319 ? -87.691 -0.133 151.573 1.00 74.31 319 GLU A N 1
ATOM 2631 C CA . GLU A 1 319 ? -89.038 0.226 152.016 1.00 74.31 319 GLU A CA 1
ATOM 2632 C C . GLU A 1 319 ? -89.382 -0.419 153.368 1.00 74.31 319 GLU A C 1
ATOM 2634 O O . GLU A 1 319 ? -89.852 0.258 154.285 1.00 74.31 319 GLU A O 1
ATOM 2639 N N . LYS A 1 320 ? -89.036 -1.701 153.555 1.00 71.88 320 LYS A N 1
ATOM 2640 C CA . LYS A 1 320 ? -89.147 -2.397 154.850 1.00 71.88 320 LYS A CA 1
ATOM 2641 C C . LYS A 1 320 ? -88.289 -1.740 155.935 1.00 71.88 320 LYS A C 1
ATOM 2643 O O . LYS A 1 320 ? -88.721 -1.665 157.084 1.00 71.88 320 LYS A O 1
ATOM 2648 N N . LEU A 1 321 ? -87.115 -1.217 155.579 1.00 64.75 321 LEU A N 1
ATOM 2649 C CA . LEU A 1 321 ? -86.226 -0.496 156.494 1.00 64.75 321 LEU A CA 1
ATOM 2650 C C . LEU A 1 321 ? -86.773 0.898 156.841 1.00 64.75 321 LEU A C 1
ATOM 2652 O O . LEU A 1 321 ? -86.735 1.296 158.001 1.00 64.75 321 LEU A O 1
ATOM 2656 N N . LYS A 1 322 ? -87.370 1.616 155.883 1.00 68.81 322 LYS A N 1
ATOM 2657 C CA . LYS A 1 322 ? -88.088 2.874 156.157 1.00 68.81 322 LYS A CA 1
ATOM 2658 C C . LYS A 1 322 ? -89.287 2.653 157.080 1.00 68.81 322 LYS A C 1
ATOM 2660 O O . LYS A 1 322 ? -89.455 3.399 158.043 1.00 68.81 322 LYS A O 1
ATOM 2665 N N . ASN A 1 323 ? -90.063 1.595 156.854 1.00 66.56 323 ASN A N 1
ATOM 2666 C CA . ASN A 1 323 ? -91.219 1.262 157.687 1.00 66.56 323 ASN A CA 1
ATOM 2667 C C . ASN A 1 323 ? -90.812 0.841 159.111 1.00 66.56 323 ASN A C 1
ATOM 2669 O O . ASN A 1 323 ? -91.461 1.246 160.079 1.00 66.56 323 ASN A O 1
ATOM 2673 N N . SER A 1 324 ? -89.705 0.105 159.272 1.00 60.31 324 SER A N 1
ATOM 2674 C CA . SER A 1 324 ? -89.169 -0.236 160.597 1.00 60.31 324 SER A CA 1
ATOM 2675 C C . SER A 1 324 ? -88.551 0.972 161.308 1.00 60.31 324 SER A C 1
ATOM 2677 O O . SER A 1 324 ? -88.696 1.102 162.525 1.00 60.31 324 SER A O 1
ATOM 2679 N N . PHE A 1 325 ? -87.932 1.902 160.574 1.00 61.66 325 PHE A N 1
ATOM 2680 C CA . PHE A 1 325 ? -87.384 3.137 161.135 1.00 61.66 325 PHE A CA 1
ATOM 2681 C C . PHE A 1 325 ? -88.492 4.088 161.608 1.00 61.66 325 PHE A C 1
ATOM 2683 O O . PHE A 1 325 ? -88.398 4.624 162.711 1.00 61.66 325 PHE A O 1
ATOM 2690 N N . SER A 1 326 ? -89.591 4.221 160.858 1.00 59.25 326 SER A N 1
ATOM 2691 C CA . SER A 1 326 ? -90.775 4.968 161.307 1.00 59.25 326 SER A CA 1
ATOM 2692 C C . SER A 1 326 ? -91.437 4.329 162.534 1.00 59.25 326 SER A C 1
ATOM 2694 O O . SER A 1 326 ? -91.771 5.040 163.480 1.00 59.25 326 SER A O 1
ATOM 2696 N N . GLN A 1 327 ? -91.549 2.996 162.595 1.00 59.44 327 GLN A N 1
ATOM 2697 C CA . GLN A 1 327 ? -92.053 2.305 163.793 1.00 59.44 327 GLN A CA 1
ATOM 2698 C C . GLN A 1 327 ? -91.097 2.409 164.991 1.00 59.44 327 GLN A C 1
ATOM 2700 O O . GLN A 1 327 ? -91.549 2.450 166.135 1.00 59.44 327 GLN A O 1
ATOM 2705 N N . THR A 1 328 ? -89.786 2.491 164.755 1.00 58.75 328 THR A N 1
ATOM 2706 C CA . THR A 1 328 ? -88.789 2.674 165.818 1.00 58.75 328 THR A CA 1
ATOM 2707 C C . THR A 1 328 ? -88.762 4.116 166.311 1.00 58.75 328 THR A C 1
ATOM 2709 O O . THR A 1 328 ? -88.655 4.314 167.512 1.00 58.75 328 THR A O 1
ATOM 2712 N N . GLN A 1 329 ? -88.946 5.128 165.456 1.00 60.00 329 GLN A N 1
ATOM 2713 C CA . GLN A 1 329 ? -89.105 6.511 165.922 1.00 60.00 329 GLN A CA 1
ATOM 2714 C C . GLN A 1 329 ? -90.405 6.720 166.701 1.00 60.00 329 GLN A C 1
ATOM 2716 O O . GLN A 1 329 ? -90.394 7.443 167.695 1.00 60.00 329 GLN A O 1
ATOM 2721 N N . GLN A 1 330 ? -91.490 6.036 166.327 1.00 58.25 330 GLN A N 1
ATOM 2722 C CA . GLN A 1 330 ? -92.714 6.048 167.125 1.00 58.25 330 GLN A CA 1
ATOM 2723 C C . GLN A 1 330 ? -92.495 5.349 168.477 1.00 58.25 330 GLN A C 1
ATOM 2725 O O . GLN A 1 330 ? -92.834 5.907 169.511 1.00 58.25 330 GLN A O 1
ATOM 2730 N N . LYS A 1 331 ? -91.787 4.210 168.498 1.00 58.94 331 LYS A N 1
ATOM 2731 C CA . LYS A 1 331 ? -91.379 3.549 169.748 1.00 58.94 331 LYS A CA 1
ATOM 2732 C C . LYS A 1 331 ? -90.346 4.337 170.553 1.00 58.94 331 LYS A C 1
ATOM 2734 O O . LYS A 1 331 ? -90.323 4.180 171.760 1.00 58.94 331 LYS A O 1
ATOM 2739 N N . ILE A 1 332 ? -89.499 5.175 169.951 1.00 58.09 332 ILE A N 1
ATOM 2740 C CA . ILE A 1 332 ? -88.610 6.095 170.681 1.00 58.09 332 ILE A CA 1
ATOM 2741 C C . ILE A 1 332 ? -89.432 7.243 171.269 1.00 58.09 332 ILE A C 1
ATOM 2743 O O . ILE A 1 332 ? -89.210 7.575 172.426 1.00 58.09 332 ILE A O 1
ATOM 2747 N N . LYS A 1 333 ? -90.424 7.785 170.549 1.00 56.09 333 LYS A N 1
ATOM 2748 C CA . LYS A 1 333 ? -91.422 8.700 171.131 1.00 56.09 333 LYS A CA 1
ATOM 2749 C C . LYS A 1 333 ? -92.123 8.057 172.330 1.00 56.09 333 LYS A C 1
ATOM 2751 O O . LYS A 1 333 ? -92.163 8.668 173.390 1.00 56.09 333 LYS A O 1
ATOM 2756 N N . ASP A 1 334 ? -92.545 6.802 172.209 1.00 55.56 334 ASP A N 1
ATOM 2757 C CA . ASP A 1 334 ? -93.262 6.098 173.278 1.00 55.56 334 ASP A CA 1
ATOM 2758 C C . ASP A 1 334 ? -92.335 5.648 174.425 1.00 55.56 334 ASP A C 1
ATOM 2760 O O . ASP A 1 334 ? -92.745 5.610 175.582 1.00 55.56 334 ASP A O 1
ATOM 2764 N N . ARG A 1 335 ? -91.057 5.359 174.147 1.00 55.03 335 ARG A N 1
ATOM 2765 C CA . ARG A 1 335 ? -90.072 4.919 175.150 1.00 55.03 335 ARG A CA 1
ATOM 2766 C C . ARG A 1 335 ? -89.360 6.083 175.837 1.00 55.03 335 ARG A C 1
ATOM 2768 O O . ARG A 1 335 ? -88.977 5.925 176.986 1.00 55.03 335 ARG A O 1
ATOM 2775 N N . VAL A 1 336 ? -89.237 7.250 175.201 1.00 56.00 336 VAL A N 1
ATOM 2776 C CA . VAL A 1 336 ? -88.865 8.506 175.882 1.00 56.00 336 VAL A CA 1
ATOM 2777 C C . VAL A 1 336 ? -90.014 8.968 176.781 1.00 56.00 336 VAL A C 1
ATOM 2779 O O . VAL A 1 336 ? -89.754 9.405 177.898 1.00 56.00 336 VAL A O 1
ATOM 2782 N N . GLN A 1 337 ? -91.270 8.744 176.377 1.00 52.91 337 GLN A N 1
ATOM 2783 C CA . GLN A 1 337 ? -92.427 8.929 177.257 1.00 52.91 337 GLN A CA 1
ATOM 2784 C C . GLN A 1 337 ? -92.444 7.918 178.430 1.00 52.91 337 GLN A C 1
ATOM 2786 O O . GLN A 1 337 ? -92.890 8.270 179.513 1.00 52.91 337 GLN A O 1
ATOM 2791 N N . GLN A 1 338 ? -91.914 6.693 178.257 1.00 52.06 338 GLN A N 1
ATOM 2792 C CA . GLN A 1 338 ? -91.876 5.653 179.308 1.00 52.06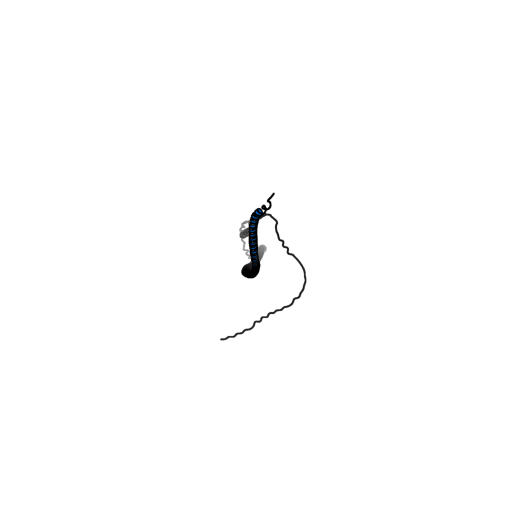 338 GLN A CA 1
ATOM 2793 C C . GLN A 1 338 ? -90.589 5.594 180.165 1.00 52.06 338 GLN A C 1
ATOM 2795 O O . GLN A 1 338 ? -90.611 4.951 181.211 1.00 52.06 338 GLN A O 1
ATOM 2800 N N . LEU A 1 339 ? -89.470 6.233 179.784 1.00 52.00 339 LEU A N 1
ATOM 2801 C CA . LEU A 1 339 ? -88.181 6.121 180.506 1.00 52.00 339 LEU A CA 1
ATOM 2802 C C . LEU A 1 339 ? -87.800 7.285 181.436 1.00 52.00 339 LEU A C 1
ATOM 2804 O O . LEU A 1 339 ? -86.738 7.208 182.046 1.00 52.00 339 LEU A O 1
ATOM 2808 N N . GLN A 1 340 ? -88.631 8.309 181.646 1.00 47.53 340 GLN A N 1
ATOM 2809 C CA . GLN A 1 340 ? -88.442 9.221 182.798 1.00 47.53 340 GLN A CA 1
ATOM 2810 C C . GLN A 1 340 ? -89.664 9.359 183.729 1.00 47.53 340 GLN A C 1
ATOM 2812 O O . GLN A 1 340 ? -89.578 10.033 184.751 1.00 47.53 340 GLN A O 1
ATOM 2817 N N . ASP A 1 341 ? -90.693 8.524 183.528 1.00 46.97 341 ASP A N 1
ATOM 2818 C CA . ASP A 1 341 ? -91.576 8.023 184.602 1.00 46.97 341 ASP A CA 1
ATOM 2819 C C . ASP A 1 341 ? -90.866 7.023 185.558 1.00 46.97 341 ASP A C 1
ATOM 2821 O O . ASP A 1 341 ? -91.464 6.502 186.498 1.00 46.97 341 ASP A O 1
ATOM 2825 N N . ILE A 1 342 ? -89.553 6.806 185.390 1.00 52.19 342 ILE A N 1
ATOM 2826 C CA . ILE A 1 342 ? -88.658 6.140 186.353 1.00 52.19 342 ILE A CA 1
ATOM 2827 C C . ILE A 1 342 ? -87.488 7.082 186.680 1.00 52.19 342 ILE A C 1
ATOM 2829 O O . ILE A 1 342 ? -86.349 6.854 186.287 1.00 52.19 342 ILE A O 1
ATOM 2833 N N . LYS A 1 343 ? -87.804 8.199 187.332 1.00 43.41 343 LYS A N 1
ATOM 2834 C CA . LYS A 1 343 ? -87.039 8.910 188.379 1.00 43.41 343 LYS A CA 1
ATOM 2835 C C . LYS A 1 343 ? -87.529 10.374 188.374 1.00 43.41 343 LYS A C 1
ATOM 2837 O O . LYS A 1 343 ? -86.999 11.178 187.623 1.00 43.41 343 LYS A O 1
ATOM 2842 N N . LYS A 1 344 ? -88.568 10.826 189.085 1.00 33.44 344 LYS A N 1
ATOM 2843 C CA . LYS A 1 344 ? -89.194 10.366 190.335 1.00 33.44 344 LYS A CA 1
ATOM 2844 C C . LYS A 1 344 ? -88.183 10.028 191.448 1.00 33.44 344 LYS A C 1
ATOM 2846 O O . LYS A 1 344 ? -87.046 9.647 191.203 1.00 33.44 344 LYS A O 1
ATOM 2851 N N . PRO A 1 345 ? -88.583 10.283 192.685 1.00 37.31 345 PRO A N 1
ATOM 2852 C CA . PRO A 1 345 ? -87.986 11.260 193.582 1.00 37.31 345 PRO A CA 1
ATOM 2853 C C . PRO A 1 345 ? -86.860 10.585 194.381 1.00 37.31 345 PRO A C 1
ATOM 2855 O O . PRO A 1 345 ? -86.819 9.363 194.493 1.00 37.31 345 PRO A O 1
ATOM 2858 N N . HIS A 1 346 ? -85.894 11.311 194.920 1.00 42.78 346 HIS A N 1
ATOM 2859 C CA . HIS A 1 346 ? -86.086 12.526 195.703 1.00 42.78 346 HIS A CA 1
ATOM 2860 C C . HIS A 1 346 ? -85.302 13.732 195.213 1.00 42.78 346 HIS A C 1
ATOM 2862 O O . HIS A 1 346 ? -84.140 13.550 194.786 1.00 42.78 346 HIS A O 1
#

Foldseek 3Di:
DDDDDDDDDDDDDDDDDDDDDDDDDDDDDDDDDDDDDDDDDDDDDDDDDDPDDPDPPDPPDPPVVVVVVVVVPPPPPDPDDDDPDPDDPDPDDPPPPDDPPDDPPDDDDDPCVVVVVVVVVVVVVVVVVVVVVVVVVVVVVVVVVVVVVVVVVVVVVVVVVVVVVVVVVVVVVVVVVVVVVVVVVVVVVVVVVVVVVVVVVVVVVVVVVVVVVVVVVVVVVVVVVVVVVVVVVVVVVVVVVVVVVVVVVVVVVVVVVVVVVVVVVVVVVVVVVVVVVVVVVVVVVVVVVVVVVVVVVVVVVVVVVVVVVVVVVVVVVVVVVVVVVVVVVVVVVVVVVVPVVPDDDD

Organism: Stylonychia lemnae (NCBI:txid5949)